Protein AF-A0A7X7K9S2-F1 (afdb_monomer)

Radius of gyration: 18.1 Å; Cα contacts (8 Å, |Δi|>4): 545; chains: 1; bounding box: 39×35×50 Å

Sequence (260 aa):
MTTPTQPGAVLASRYRLERERGDSLSQVEHWRAVDQVLDRAVEFYVLRDGNVDAALDAARRAALVSDPRLVRVLDVGQEDGISFVVTEKVGGRSLAEIVAAGPLPADQARAVVGELAVGLETARRRGVHHLALRPSVVYIEPSGAVVLTGLAVEGALLGLDRADARATTRTDAVALVQLLYAALTGHWPGAASGDALALPAAPVTDGATAPPAELVATVPNDLDTLCAVTFGPHEDGPHSPAELAADLEPWAPVHGAQLI

Secondary structure (DSSP, 8-state):
-PPP--TT-EETTTEEEEEE-TT-BTTEEEEEEEETTTTEEEEEEEE-SSSHHHHHHHHHHHTT---TTBPPEEEEEEETTEEEEEEEPP-SEEHHHHHTT-PPPHHHHHHHHHHHHHHHHHHHTTT-------GGGEEE-TTS-EEE--TTHHHHHTTGGGS-HHHHHHHHHHHHHHHHHHHHHSSBSS---SGGG-SPBPPEETTEEPPHHHH-TTS-HHHHHHHHHHTSSSS-S-SSHHHHHHHH-S-PPP-HHHH-

Structure (mmCIF, N/CA/C/O backbone):
data_AF-A0A7X7K9S2-F1
#
_entry.id   AF-A0A7X7K9S2-F1
#
loop_
_atom_site.group_PDB
_atom_site.id
_atom_site.type_symbol
_atom_site.label_atom_id
_atom_site.label_alt_id
_atom_site.label_comp_id
_atom_site.label_asym_id
_atom_site.label_entity_id
_atom_site.label_seq_id
_atom_site.pdbx_PDB_ins_code
_atom_site.Cartn_x
_atom_site.Cartn_y
_atom_site.Cartn_z
_atom_site.occupancy
_atom_site.B_iso_or_equiv
_atom_site.auth_seq_id
_atom_site.auth_comp_id
_atom_site.auth_asym_id
_atom_site.auth_atom_id
_atom_site.pdbx_PDB_model_num
ATOM 1 N N . MET A 1 1 ? -8.363 16.434 28.146 1.00 45.59 1 MET A N 1
ATOM 2 C CA . MET A 1 1 ? -6.959 15.978 28.073 1.00 45.59 1 MET A CA 1
ATOM 3 C C . MET A 1 1 ? -6.963 14.772 27.164 1.00 45.59 1 MET A C 1
ATOM 5 O O . MET A 1 1 ? -7.656 13.822 27.492 1.00 45.59 1 MET A O 1
ATOM 9 N N . THR A 1 2 ? -6.312 14.846 26.008 1.00 57.88 2 THR A N 1
ATOM 10 C CA . THR A 1 2 ? -6.178 13.710 25.088 1.00 57.88 2 THR A CA 1
ATOM 11 C C . THR A 1 2 ? -5.337 12.624 25.754 1.00 57.88 2 THR A C 1
ATOM 13 O O . THR A 1 2 ? -4.277 12.919 26.311 1.00 57.88 2 THR A O 1
ATOM 16 N N . THR A 1 3 ? -5.820 11.382 25.747 1.00 60.03 3 THR A N 1
ATOM 17 C CA . THR A 1 3 ? -5.065 10.234 26.263 1.00 60.03 3 THR A CA 1
ATOM 18 C C . THR A 1 3 ? -3.758 10.103 25.472 1.00 60.03 3 THR A C 1
ATOM 20 O O . THR A 1 3 ? -3.808 10.096 24.238 1.00 60.03 3 THR A O 1
ATOM 23 N N . PRO A 1 4 ? -2.587 10.034 26.133 1.00 74.44 4 PRO A N 1
ATOM 24 C CA . PRO A 1 4 ? -1.324 9.845 25.430 1.00 74.44 4 PRO A CA 1
ATOM 25 C C . PRO A 1 4 ? -1.328 8.496 24.701 1.00 74.44 4 PRO A C 1
ATOM 27 O O . PRO A 1 4 ? -1.730 7.478 25.270 1.00 74.44 4 PRO A O 1
ATOM 30 N N . THR A 1 5 ? -0.881 8.485 23.446 1.00 85.50 5 THR A N 1
ATOM 31 C CA . THR A 1 5 ? -0.675 7.251 22.682 1.00 85.50 5 THR A CA 1
ATOM 32 C C . THR A 1 5 ? 0.652 6.638 23.097 1.00 85.50 5 THR A C 1
ATOM 34 O O . THR A 1 5 ? 1.727 7.167 22.841 1.00 85.50 5 THR A O 1
ATOM 37 N N . GLN A 1 6 ? 0.573 5.536 23.830 1.00 91.31 6 GLN A N 1
ATOM 38 C CA . GLN A 1 6 ? 1.736 4.798 24.306 1.00 91.31 6 GLN A CA 1
ATOM 39 C C . GLN A 1 6 ? 1.376 3.315 24.438 1.00 91.31 6 GLN A C 1
ATOM 41 O O . GLN A 1 6 ? 0.192 2.995 24.602 1.00 91.31 6 GLN A O 1
ATOM 46 N N . PRO A 1 7 ? 2.362 2.401 24.417 1.00 94.31 7 PRO A N 1
ATOM 47 C CA . PRO A 1 7 ? 2.119 0.991 24.696 1.00 94.31 7 PRO A CA 1
ATOM 48 C C . PRO A 1 7 ? 1.315 0.792 25.990 1.00 94.31 7 PRO A C 1
ATOM 50 O O . PRO A 1 7 ? 1.623 1.375 27.029 1.00 94.31 7 PRO A O 1
ATOM 53 N N . GLY A 1 8 ? 0.267 -0.026 25.922 1.00 94.31 8 GLY A N 1
ATOM 54 C CA . GLY A 1 8 ? -0.653 -0.312 27.021 1.00 94.31 8 GLY A CA 1
ATOM 55 C C . GLY A 1 8 ? -1.823 0.665 27.171 1.00 94.31 8 GLY A C 1
ATOM 56 O O . GLY A 1 8 ? -2.761 0.342 27.900 1.00 94.31 8 GLY A O 1
ATOM 57 N N . ALA A 1 9 ? -1.820 1.817 26.488 1.00 94.00 9 ALA A N 1
ATOM 58 C CA . ALA A 1 9 ? -2.962 2.730 26.494 1.00 94.00 9 ALA A CA 1
ATOM 59 C C . ALA A 1 9 ? -4.197 2.064 25.868 1.00 94.00 9 ALA A C 1
ATOM 61 O O . ALA A 1 9 ? -4.085 1.378 24.853 1.00 94.00 9 ALA A O 1
ATOM 62 N N . VAL A 1 10 ? -5.370 2.283 26.464 1.00 94.88 10 VAL A N 1
ATOM 63 C CA . VAL A 1 10 ? -6.655 1.816 25.927 1.00 94.88 10 VAL A CA 1
ATOM 64 C C . VAL A 1 10 ? -7.393 3.008 25.335 1.00 94.88 10 VAL A C 1
ATOM 66 O O . VAL A 1 10 ? -7.675 3.971 26.047 1.00 94.88 10 VAL A O 1
ATOM 69 N N . LEU A 1 11 ? -7.682 2.943 24.038 1.00 93.19 11 LEU A N 1
ATOM 70 C CA . LEU A 1 11 ? -8.395 3.971 23.285 1.00 93.19 11 LEU A CA 1
ATOM 71 C C . LEU A 1 11 ? -9.790 3.485 22.883 1.00 93.19 11 LEU A C 1
ATOM 73 O O . LEU A 1 11 ? -10.007 2.279 22.721 1.00 93.19 11 LEU A O 1
ATOM 77 N N . ALA A 1 12 ? -10.724 4.431 22.732 1.00 90.44 12 ALA A N 1
ATOM 78 C CA . ALA A 1 12 ? -12.134 4.165 22.423 1.00 90.44 12 ALA A CA 1
ATOM 79 C C . ALA A 1 12 ? -12.746 3.075 23.325 1.00 90.44 12 ALA A C 1
ATOM 81 O O . ALA A 1 12 ? -13.447 2.171 22.871 1.00 90.44 12 ALA A O 1
ATOM 82 N N . SER A 1 13 ? -12.327 3.074 24.598 1.00 91.38 13 SER A N 1
ATOM 83 C CA . SER A 1 13 ? -12.716 2.098 25.623 1.00 91.38 13 SER A CA 1
ATOM 84 C C . SER A 1 13 ? -12.560 0.610 25.235 1.00 91.38 13 SER A C 1
ATOM 86 O O . SER A 1 13 ? -13.159 -0.256 25.875 1.00 91.38 13 SER A O 1
ATOM 88 N N . ARG A 1 14 ? -11.774 0.285 24.193 1.00 94.75 14 ARG A N 1
ATOM 89 C CA . ARG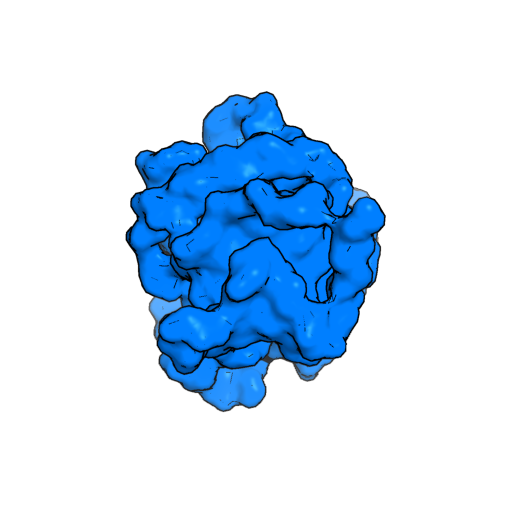 A 1 14 ? -11.781 -1.044 23.548 1.00 94.75 14 ARG A CA 1
ATOM 90 C C . ARG A 1 14 ? -10.435 -1.505 23.005 1.00 94.75 14 ARG A C 1
ATOM 92 O O . ARG A 1 14 ? -10.158 -2.705 23.024 1.00 94.75 14 ARG A O 1
ATOM 99 N N . TYR A 1 15 ? -9.627 -0.595 22.474 1.00 97.06 15 TYR A N 1
ATOM 100 C CA . TYR A 1 15 ? -8.418 -0.947 21.738 1.00 97.06 15 TYR A CA 1
ATOM 101 C C . TYR A 1 15 ? -7.189 -0.661 22.577 1.00 97.06 15 TYR A C 1
ATOM 103 O O . TYR A 1 15 ? -6.879 0.493 22.863 1.00 97.06 15 TYR A O 1
ATOM 111 N N . ARG A 1 16 ? -6.469 -1.713 22.963 1.00 97.12 16 ARG A N 1
ATOM 112 C CA . ARG A 1 16 ? -5.217 -1.573 23.705 1.00 97.12 16 ARG A CA 1
ATOM 113 C C . ARG A 1 16 ? -4.049 -1.481 22.733 1.00 97.12 16 ARG A C 1
ATOM 115 O O . ARG A 1 16 ? -3.778 -2.449 22.025 1.00 97.12 16 ARG A O 1
ATOM 122 N N . LEU A 1 17 ? -3.352 -0.350 22.724 1.00 96.69 17 LEU A N 1
ATOM 123 C CA . LEU A 1 17 ? -2.154 -0.148 21.912 1.00 96.69 17 LEU A CA 1
ATOM 124 C C . LEU A 1 17 ? -1.018 -1.048 22.410 1.00 96.69 17 LEU A C 1
ATOM 126 O O . LEU A 1 17 ? -0.787 -1.157 23.613 1.00 96.69 17 LEU A O 1
ATOM 130 N N . GLU A 1 18 ? -0.288 -1.676 21.495 1.00 95.75 18 GLU A N 1
ATOM 131 C CA . GLU A 1 18 ? 0.850 -2.541 21.824 1.00 95.75 18 GLU A CA 1
ATOM 132 C C . GLU A 1 18 ? 2.172 -1.929 21.378 1.00 95.75 18 GLU A C 1
ATOM 134 O O . GLU A 1 18 ? 3.092 -1.782 22.180 1.00 95.75 18 GLU A O 1
ATOM 139 N N . ARG A 1 19 ? 2.280 -1.576 20.095 1.00 93.38 19 ARG A N 1
ATOM 140 C CA . ARG A 1 19 ? 3.529 -1.096 19.501 1.00 93.38 19 ARG A CA 1
ATOM 141 C C . ARG A 1 19 ? 3.244 -0.130 18.364 1.00 93.38 19 ARG A C 1
ATOM 143 O O . ARG A 1 19 ? 2.486 -0.467 17.458 1.00 93.38 19 ARG A O 1
ATOM 150 N N . 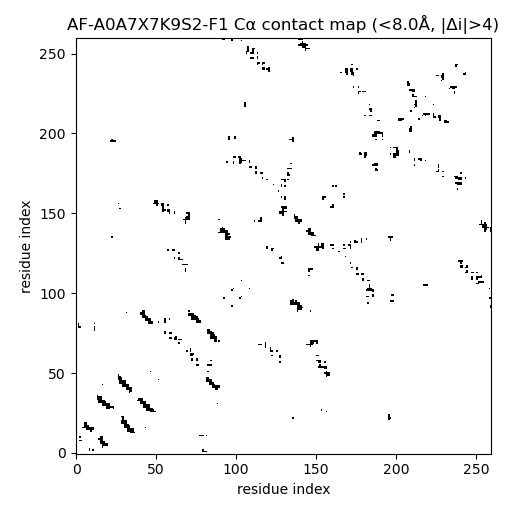GLU A 1 20 ? 3.910 1.016 18.388 1.00 89.88 20 GLU A N 1
ATOM 151 C CA . GLU A 1 20 ? 3.909 1.952 17.269 1.00 89.88 20 GLU A CA 1
ATOM 152 C C . GLU A 1 20 ? 4.652 1.349 16.070 1.00 89.88 20 GLU A C 1
ATOM 154 O O . GLU A 1 20 ? 5.668 0.651 16.212 1.00 89.88 20 GLU A O 1
ATOM 159 N N . ARG A 1 21 ? 4.123 1.589 14.877 1.00 85.19 21 ARG A N 1
ATOM 160 C CA . ARG A 1 21 ? 4.745 1.215 13.616 1.00 85.19 21 ARG A CA 1
ATOM 161 C C . ARG A 1 21 ? 5.729 2.306 13.191 1.00 85.19 21 ARG A C 1
ATOM 163 O O . ARG A 1 21 ? 5.539 3.481 13.471 1.00 85.19 21 ARG A O 1
ATOM 170 N N . GLY A 1 22 ? 6.791 1.902 12.500 1.00 70.56 22 GLY A N 1
ATOM 171 C CA . GLY A 1 22 ? 7.815 2.830 12.008 1.00 70.56 22 GLY A CA 1
ATOM 172 C C . GLY A 1 22 ? 7.441 3.569 10.719 1.00 70.56 22 GLY A C 1
ATOM 173 O O . GLY A 1 22 ? 8.279 4.288 10.193 1.00 70.56 22 GLY A O 1
ATOM 174 N N . ASP A 1 23 ? 6.233 3.364 10.191 1.00 73.75 23 ASP A N 1
ATOM 175 C CA . ASP A 1 23 ? 5.720 3.947 8.944 1.00 73.75 23 ASP A CA 1
ATOM 176 C C . ASP A 1 23 ? 4.724 5.102 9.171 1.00 73.75 23 ASP A C 1
ATOM 178 O O . ASP A 1 23 ? 4.076 5.548 8.220 1.00 73.75 23 ASP A O 1
ATOM 182 N N . SER A 1 24 ? 4.628 5.600 10.412 1.00 75.94 24 SER A N 1
ATOM 183 C CA . SER A 1 24 ? 3.815 6.764 10.773 1.00 75.94 24 SER A CA 1
ATOM 184 C C . SER A 1 24 ? 4.208 8.017 9.983 1.00 75.94 24 SER A C 1
ATOM 186 O O . SER A 1 24 ? 5.387 8.299 9.759 1.00 75.94 24 SER A O 1
ATOM 188 N N . LEU A 1 25 ? 3.203 8.809 9.607 1.00 74.75 25 LEU A N 1
ATOM 189 C CA . LEU A 1 25 ? 3.384 10.159 9.070 1.00 74.75 25 LEU A CA 1
ATOM 190 C C . LEU A 1 25 ? 3.175 11.192 10.182 1.00 74.75 25 LEU A C 1
ATOM 192 O O . LEU A 1 25 ? 2.627 10.892 11.238 1.00 74.75 25 LEU A O 1
ATOM 196 N N . SER A 1 26 ? 3.543 12.451 9.938 1.00 79.31 26 SER A N 1
ATOM 197 C CA . SER A 1 26 ? 3.351 13.516 10.934 1.00 79.31 26 SER A CA 1
ATOM 198 C C . SER A 1 26 ? 1.881 13.730 11.326 1.00 79.31 26 SER A C 1
ATOM 200 O O . SER A 1 26 ? 1.609 14.128 12.457 1.00 79.31 26 SER A O 1
ATOM 202 N N . GLN A 1 27 ? 0.932 13.458 10.420 1.00 87.31 27 GLN A N 1
ATOM 203 C CA . GLN A 1 27 ? -0.507 13.607 10.674 1.00 87.31 27 GLN A CA 1
ATOM 204 C C . GLN A 1 27 ? -1.208 12.335 11.181 1.00 87.31 27 GLN A C 1
ATOM 206 O O . GLN A 1 27 ? -2.359 12.423 11.621 1.00 87.31 27 GLN A O 1
ATOM 211 N N . VAL A 1 28 ? -0.566 11.165 11.113 1.00 89.81 28 VAL A N 1
ATOM 212 C CA . VAL A 1 28 ? -1.182 9.883 11.484 1.00 89.81 28 VAL A CA 1
ATOM 213 C C . VAL A 1 28 ? -0.175 8.940 12.133 1.00 89.81 28 VAL A C 1
ATOM 215 O O . VAL A 1 28 ? 0.861 8.614 11.559 1.00 89.81 28 VAL A O 1
ATOM 218 N N . GLU A 1 29 ? -0.519 8.464 13.327 1.00 91.94 29 GLU A N 1
ATOM 219 C CA . GLU A 1 29 ? 0.260 7.444 14.028 1.00 91.94 29 GLU A CA 1
ATOM 220 C C . GLU A 1 29 ? -0.333 6.065 13.757 1.00 91.94 29 GLU A C 1
ATOM 222 O O . GLU A 1 29 ? -1.533 5.847 13.949 1.00 91.94 29 GLU A O 1
ATOM 227 N N . HIS A 1 30 ? 0.511 5.115 13.370 1.00 92.50 30 HIS A N 1
ATOM 228 C CA . HIS A 1 30 ? 0.104 3.743 13.105 1.00 92.50 30 HIS A CA 1
ATOM 229 C C . HIS A 1 30 ? 0.526 2.855 14.271 1.00 92.50 30 HIS A C 1
ATOM 231 O O . HIS A 1 30 ? 1.678 2.859 14.697 1.00 92.50 30 HIS A O 1
ATOM 237 N N . TRP A 1 31 ? -0.401 2.058 14.787 1.00 95.06 31 TRP A N 1
ATOM 238 C CA . TRP A 1 31 ? -0.172 1.195 15.939 1.00 95.06 31 TRP A CA 1
ATOM 239 C C . TRP A 1 31 ? -0.645 -0.225 15.661 1.00 95.06 31 TRP A C 1
ATOM 241 O O . TRP A 1 31 ? -1.727 -0.437 15.124 1.00 95.06 31 TRP A O 1
ATOM 251 N N . ARG A 1 32 ? 0.111 -1.216 16.136 1.00 95.62 32 ARG A N 1
ATOM 252 C CA . ARG A 1 32 ? -0.470 -2.527 16.444 1.00 95.62 32 ARG A CA 1
ATOM 253 C C . ARG A 1 32 ? -1.247 -2.413 17.741 1.00 95.62 32 ARG A C 1
ATOM 255 O O . ARG A 1 32 ? -0.735 -1.861 18.720 1.00 95.62 32 ARG A O 1
ATOM 262 N N . ALA A 1 33 ? -2.454 -2.957 17.753 1.00 97.19 33 ALA A N 1
ATOM 263 C CA . ALA A 1 33 ? -3.322 -2.956 18.917 1.00 97.19 33 ALA A CA 1
ATOM 264 C C . ALA A 1 33 ? -4.089 -4.277 19.042 1.00 97.19 33 ALA A C 1
ATOM 266 O O . ALA A 1 33 ? -4.125 -5.098 18.122 1.00 97.19 33 ALA A O 1
ATOM 267 N N . VAL A 1 34 ? -4.733 -4.463 20.190 1.00 98.06 34 VAL A N 1
ATOM 268 C CA . VAL A 1 34 ? -5.657 -5.570 20.445 1.00 98.06 34 VAL A CA 1
ATOM 269 C C . VAL A 1 34 ? -7.052 -5.013 20.666 1.00 98.06 34 VAL A C 1
ATOM 271 O O . VAL A 1 34 ? -7.264 -4.171 21.540 1.00 98.06 34 VAL A O 1
ATOM 274 N N . ASP A 1 35 ? -8.005 -5.515 19.889 1.00 98.06 35 ASP A N 1
ATOM 275 C CA . ASP A 1 35 ? -9.431 -5.365 20.148 1.00 98.06 35 ASP A CA 1
ATOM 276 C C . ASP A 1 35 ? -9.799 -6.251 21.343 1.00 98.06 35 ASP A C 1
ATOM 278 O O . ASP A 1 35 ? -9.869 -7.473 21.218 1.00 98.06 35 ASP A O 1
ATOM 282 N N . GLN A 1 36 ? -10.000 -5.645 22.514 1.00 97.38 36 GLN A N 1
ATOM 283 C CA . GLN A 1 36 ? -10.209 -6.381 23.765 1.00 97.38 36 GLN A CA 1
ATOM 284 C C . GLN A 1 36 ? -11.594 -7.031 23.865 1.00 97.38 36 GLN A C 1
ATOM 286 O O . GLN A 1 36 ? -11.804 -7.881 24.726 1.00 97.38 36 GLN A O 1
ATOM 291 N N . VAL A 1 37 ? -12.538 -6.634 23.007 1.00 97.00 37 VAL A N 1
ATOM 292 C CA . VAL A 1 37 ? -13.889 -7.209 22.977 1.00 97.00 37 VAL A CA 1
ATOM 293 C C . VAL A 1 37 ? -13.910 -8.472 22.122 1.00 97.00 37 VAL A C 1
ATOM 295 O O . VAL A 1 37 ? -14.513 -9.467 22.514 1.00 97.00 37 VAL A O 1
ATOM 298 N N . LEU A 1 38 ? -13.255 -8.433 20.958 1.00 96.88 38 LEU A N 1
ATOM 299 C CA . LEU A 1 38 ? -13.205 -9.563 20.023 1.00 96.88 38 LEU A CA 1
ATOM 300 C C . LEU A 1 38 ? -11.964 -10.453 20.192 1.00 96.88 38 LEU A C 1
ATOM 302 O O . LEU A 1 38 ? -11.838 -11.436 19.470 1.00 96.88 38 LEU A O 1
ATOM 306 N N . ASP A 1 39 ? -11.063 -10.094 21.109 1.00 96.50 39 ASP A N 1
ATOM 307 C CA . ASP A 1 39 ? -9.794 -10.774 21.398 1.00 96.50 39 ASP A CA 1
ATOM 308 C C . ASP A 1 39 ? -8.960 -11.060 20.139 1.00 96.50 39 ASP A C 1
ATOM 310 O O . ASP A 1 39 ? -8.548 -12.184 19.849 1.00 96.50 39 ASP A O 1
ATOM 314 N N . ARG A 1 40 ? -8.739 -10.013 19.335 1.00 97.00 40 ARG A N 1
ATOM 315 C CA . ARG A 1 40 ? -7.962 -10.104 18.092 1.00 97.00 40 ARG A CA 1
ATOM 316 C C . ARG A 1 40 ? -7.004 -8.939 17.925 1.00 97.00 40 ARG A C 1
ATOM 318 O O . ARG A 1 40 ? -7.287 -7.814 18.333 1.00 97.00 40 ARG A O 1
ATOM 325 N N . ALA A 1 41 ? -5.892 -9.209 17.256 1.00 97.31 41 ALA A N 1
ATOM 326 C CA . ALA A 1 41 ? -4.960 -8.170 16.855 1.00 97.31 41 ALA A CA 1
ATOM 327 C C . ALA A 1 41 ? -5.503 -7.370 15.658 1.00 97.31 41 ALA A C 1
ATOM 329 O O . ALA A 1 41 ? -6.126 -7.935 14.755 1.00 97.31 41 ALA A O 1
ATOM 330 N N . VAL A 1 42 ? -5.237 -6.068 15.656 1.00 97.81 42 VAL A N 1
ATOM 331 C CA . VAL A 1 42 ? -5.661 -5.096 14.639 1.00 97.81 42 VAL A CA 1
ATOM 332 C C . VAL A 1 42 ? -4.536 -4.092 14.378 1.00 97.81 42 VAL A C 1
ATOM 334 O O . VAL A 1 42 ? -3.640 -3.933 15.213 1.00 97.81 42 VAL A O 1
ATOM 337 N N . GLU A 1 43 ? -4.593 -3.389 13.248 1.00 96.69 43 GLU A N 1
ATOM 338 C CA . GLU A 1 43 ? -3.867 -2.123 13.114 1.00 96.69 43 GLU A CA 1
ATOM 339 C C . GLU A 1 43 ? -4.809 -0.965 13.485 1.00 96.69 43 GLU A C 1
ATOM 341 O O . GLU A 1 43 ? -6.007 -0.991 13.191 1.00 96.69 43 GLU A O 1
ATOM 346 N N . PHE A 1 44 ? -4.272 0.040 14.168 1.00 96.69 44 PHE A N 1
ATOM 347 C CA . PHE A 1 44 ? -5.006 1.165 14.731 1.00 96.69 44 PHE A CA 1
ATOM 348 C C . PHE A 1 44 ? -4.326 2.466 14.321 1.00 96.69 44 PHE A C 1
ATOM 350 O O . PHE A 1 44 ? -3.160 2.689 14.646 1.00 96.69 44 PHE A O 1
ATOM 357 N N . TYR A 1 45 ? -5.038 3.316 13.587 1.00 95.88 45 TYR A N 1
ATOM 358 C CA . TYR A 1 45 ? -4.517 4.581 13.078 1.00 95.88 45 TYR A CA 1
ATOM 359 C C . TYR A 1 45 ? -5.102 5.713 13.907 1.00 95.88 45 TYR A C 1
ATOM 361 O O . TYR A 1 45 ? -6.322 5.833 14.020 1.00 95.88 45 TYR A O 1
ATOM 369 N N . VAL A 1 46 ? -4.239 6.548 14.477 1.00 95.38 46 VAL A N 1
ATOM 370 C CA . VAL A 1 46 ? -4.630 7.741 15.229 1.00 95.38 46 VAL A CA 1
ATOM 371 C C . VAL A 1 46 ? -4.447 8.949 14.323 1.00 95.38 46 VAL A C 1
ATOM 373 O O . VAL A 1 46 ? -3.319 9.313 13.999 1.00 95.38 46 VAL A O 1
ATOM 376 N N . LEU A 1 47 ? -5.549 9.581 13.927 1.00 95.19 47 LEU A N 1
ATOM 377 C CA . LEU A 1 47 ? -5.529 10.757 13.059 1.00 95.19 47 LEU A CA 1
ATOM 378 C C . LEU A 1 47 ? -5.362 12.011 13.924 1.00 95.19 47 LEU A C 1
ATOM 380 O O . LEU A 1 47 ? -6.211 12.302 14.771 1.00 95.19 47 LEU A O 1
ATOM 384 N N . ARG A 1 48 ? -4.250 12.729 13.746 1.00 90.62 48 ARG A N 1
ATOM 385 C CA . ARG A 1 48 ? -3.855 13.867 14.592 1.00 90.62 48 ARG A CA 1
ATOM 386 C C . ARG A 1 48 ? -4.175 15.220 13.986 1.00 90.62 48 ARG A C 1
ATOM 388 O O . ARG A 1 48 ? -4.589 16.115 14.716 1.00 90.62 48 ARG A O 1
ATOM 395 N N . ASP A 1 49 ? -3.947 15.365 12.688 1.00 89.62 49 ASP A N 1
ATOM 396 C CA . ASP A 1 49 ? -4.031 16.644 11.985 1.00 89.62 49 ASP A CA 1
ATOM 397 C C . ASP A 1 49 ? -4.399 16.432 10.506 1.00 89.62 49 ASP A C 1
ATOM 399 O O . ASP A 1 49 ? -4.516 15.299 10.043 1.00 89.62 49 ASP A O 1
ATOM 403 N N . GLY A 1 50 ? -4.583 17.513 9.751 1.00 91.25 50 GLY A N 1
ATOM 404 C CA . GLY A 1 50 ? -5.024 17.487 8.358 1.00 91.25 50 GLY A CA 1
ATOM 405 C C . GLY A 1 50 ? -6.547 17.436 8.229 1.00 91.25 50 GLY A C 1
ATOM 406 O O . GLY A 1 50 ? -7.287 17.892 9.102 1.00 91.25 50 GLY A O 1
ATOM 407 N N . ASN A 1 51 ? -7.046 16.890 7.119 1.00 95.12 51 ASN A N 1
ATOM 408 C CA . ASN A 1 51 ? -8.487 16.804 6.860 1.00 95.12 51 ASN A CA 1
ATOM 409 C C . ASN A 1 51 ? -9.090 15.553 7.528 1.00 95.12 51 ASN A C 1
ATOM 411 O O . ASN A 1 51 ? -9.510 14.617 6.849 1.00 95.12 51 ASN A O 1
ATOM 415 N N . VAL A 1 52 ? -9.112 15.523 8.862 1.00 96.44 52 VAL A N 1
ATOM 416 C CA . VAL A 1 52 ? -9.525 14.344 9.647 1.00 96.44 52 VAL A CA 1
ATOM 417 C C . VAL A 1 52 ? -10.926 13.850 9.276 1.00 96.44 52 VAL A C 1
ATOM 419 O O . VAL A 1 52 ? -11.092 12.660 9.025 1.00 96.44 52 VAL A O 1
ATOM 422 N N . ASP A 1 53 ? -11.918 14.737 9.164 1.00 96.44 53 ASP A N 1
ATOM 423 C CA . ASP A 1 53 ? -13.287 14.332 8.808 1.00 96.44 53 ASP A CA 1
ATOM 424 C C . ASP A 1 53 ? -13.349 13.690 7.412 1.00 96.44 53 ASP A C 1
ATOM 426 O O . ASP A 1 53 ? -13.974 12.644 7.230 1.00 96.44 53 ASP A O 1
ATOM 430 N N . ALA A 1 54 ? -12.612 14.245 6.442 1.00 96.25 54 ALA A N 1
ATOM 431 C CA . ALA A 1 54 ? -12.516 13.675 5.098 1.00 96.25 54 ALA A CA 1
ATOM 432 C C . ALA A 1 54 ? -11.848 12.290 5.111 1.00 96.25 54 ALA A C 1
ATOM 434 O O . ALA A 1 54 ? -12.279 11.390 4.388 1.00 96.25 54 ALA A O 1
ATOM 435 N N . ALA A 1 55 ? -10.830 12.093 5.953 1.00 97.19 55 ALA A N 1
ATOM 436 C CA . ALA A 1 55 ? -10.168 10.804 6.132 1.00 97.19 55 ALA A CA 1
ATOM 437 C C . ALA A 1 55 ? -11.088 9.752 6.773 1.00 97.19 55 ALA A C 1
ATOM 439 O O . ALA A 1 55 ? -11.093 8.599 6.339 1.00 97.19 55 ALA A O 1
ATOM 440 N N . LEU A 1 56 ? -11.912 10.135 7.755 1.00 97.88 56 LEU A N 1
ATOM 441 C CA . LEU A 1 56 ? -12.912 9.240 8.349 1.00 97.88 56 LEU A CA 1
ATOM 442 C C . LEU A 1 56 ? -13.991 8.857 7.325 1.00 97.88 56 LEU A C 1
ATOM 444 O O . LEU A 1 56 ? -14.341 7.680 7.210 1.00 97.88 56 LEU A O 1
ATOM 448 N N . ASP A 1 57 ? -14.477 9.810 6.529 1.00 97.50 57 ASP A N 1
ATOM 449 C CA . ASP A 1 57 ? -15.422 9.534 5.441 1.00 97.50 57 ASP A CA 1
ATOM 450 C C . ASP A 1 57 ? -14.804 8.647 4.350 1.00 97.50 57 ASP A C 1
ATOM 452 O O . ASP A 1 57 ? -15.458 7.742 3.821 1.00 97.50 57 ASP A O 1
ATOM 456 N N . ALA A 1 58 ? -13.526 8.856 4.024 1.00 97.19 58 ALA A N 1
ATOM 457 C CA . ALA A 1 58 ? -12.775 7.994 3.119 1.00 97.19 58 ALA A CA 1
ATOM 458 C C . ALA A 1 58 ? -12.639 6.569 3.670 1.00 97.19 58 ALA A C 1
ATOM 460 O O . ALA A 1 58 ? -12.917 5.619 2.940 1.00 97.19 58 ALA A O 1
ATOM 461 N N . ALA A 1 59 ? -12.323 6.406 4.958 1.00 97.94 59 ALA A N 1
ATOM 462 C CA . ALA A 1 59 ? -12.256 5.100 5.611 1.00 97.94 59 ALA A CA 1
ATOM 463 C C . ALA A 1 59 ? -13.609 4.366 5.576 1.00 97.94 59 ALA A C 1
ATOM 465 O O . ALA A 1 59 ? -13.663 3.169 5.283 1.00 97.94 59 ALA A O 1
ATOM 466 N N . ARG A 1 60 ? -14.726 5.080 5.792 1.00 98.00 60 ARG A N 1
ATOM 467 C CA . ARG A 1 60 ? -16.084 4.515 5.665 1.00 98.00 60 ARG A CA 1
ATOM 468 C C . ARG A 1 60 ? -16.381 4.043 4.241 1.00 98.00 60 ARG A C 1
ATOM 470 O O . ARG A 1 60 ? -16.966 2.976 4.073 1.00 98.00 60 ARG A O 1
ATOM 477 N N . ARG A 1 61 ? -15.965 4.797 3.216 1.00 97.31 61 ARG A N 1
ATOM 478 C CA . ARG A 1 61 ? -16.084 4.374 1.806 1.00 97.31 61 ARG A CA 1
ATOM 479 C C . ARG A 1 61 ? -15.191 3.173 1.497 1.00 97.31 61 ARG A C 1
ATOM 481 O O . ARG A 1 61 ? -15.651 2.228 0.861 1.00 97.31 61 ARG A O 1
ATOM 488 N N . ALA A 1 62 ? -13.949 3.181 1.978 1.00 97.19 62 ALA A N 1
ATOM 489 C CA . ALA A 1 62 ? -12.996 2.087 1.808 1.00 97.19 62 ALA A CA 1
ATOM 490 C C . ALA A 1 62 ? -13.504 0.775 2.432 1.00 97.19 62 ALA A C 1
ATOM 492 O O . ALA A 1 62 ? -13.327 -0.284 1.839 1.00 97.19 62 ALA A O 1
ATOM 493 N N . ALA A 1 63 ? -14.233 0.836 3.554 1.00 97.25 63 ALA A N 1
ATOM 494 C CA . ALA A 1 63 ? -14.862 -0.330 4.186 1.00 97.25 63 ALA A CA 1
ATOM 495 C C . ALA A 1 63 ? -15.879 -1.068 3.287 1.00 97.25 63 ALA A C 1
ATOM 497 O O . ALA A 1 63 ? -16.194 -2.233 3.539 1.00 97.25 63 ALA A O 1
ATOM 498 N N . LEU A 1 64 ? -16.405 -0.404 2.248 1.00 96.38 64 LEU A N 1
ATOM 499 C CA . LEU A 1 64 ? -17.338 -0.981 1.269 1.00 96.38 64 LEU A CA 1
ATOM 500 C C . LEU A 1 64 ? -16.621 -1.676 0.099 1.00 96.38 64 LEU A C 1
ATOM 502 O O . LEU A 1 64 ? -17.269 -2.300 -0.748 1.00 96.38 64 LEU A O 1
ATOM 506 N N . VAL A 1 65 ? -15.294 -1.560 0.021 1.00 97.19 65 VAL A N 1
ATOM 507 C CA . VAL A 1 65 ? -14.471 -2.223 -0.988 1.00 97.19 65 VAL A CA 1
ATOM 508 C C . VAL A 1 65 ? -14.041 -3.585 -0.447 1.00 97.19 65 VAL A C 1
ATOM 510 O O . VAL A 1 65 ? -13.440 -3.686 0.615 1.00 97.19 65 VAL A O 1
ATOM 513 N N . SER A 1 66 ? -14.353 -4.645 -1.190 1.00 95.75 66 SER A N 1
ATOM 514 C CA . SER A 1 66 ? -13.909 -6.006 -0.883 1.00 95.75 66 SER A CA 1
ATOM 515 C C . SER A 1 66 ? -13.033 -6.520 -2.018 1.00 95.75 66 SER A C 1
ATOM 517 O O . SER A 1 66 ? -13.504 -6.605 -3.155 1.00 95.75 66 SER A O 1
ATOM 519 N N . ASP A 1 67 ? -11.774 -6.802 -1.687 1.00 98.19 67 ASP A N 1
ATOM 520 C CA . ASP A 1 67 ? -10.755 -7.455 -2.511 1.00 98.19 67 ASP A CA 1
ATOM 521 C C . ASP A 1 67 ? -9.708 -8.058 -1.553 1.00 98.19 67 ASP A C 1
ATOM 523 O O . ASP A 1 67 ? -9.352 -7.386 -0.585 1.00 98.19 67 ASP A O 1
ATOM 527 N N . PRO A 1 68 ? -9.210 -9.289 -1.766 1.00 97.00 68 PRO A N 1
ATOM 528 C CA . PRO A 1 68 ? -8.208 -9.900 -0.885 1.00 97.00 68 PRO A CA 1
ATOM 529 C C . PRO A 1 68 ? -6.881 -9.130 -0.811 1.00 97.00 68 PRO A C 1
ATOM 531 O O . PRO A 1 68 ? -6.107 -9.349 0.116 1.00 97.00 68 PRO A O 1
ATOM 534 N N . ARG A 1 69 ? -6.609 -8.232 -1.764 1.00 98.19 69 ARG A N 1
ATOM 535 C CA . ARG A 1 69 ? -5.380 -7.429 -1.807 1.00 98.19 69 ARG A CA 1
ATOM 536 C C . ARG A 1 69 ? -5.481 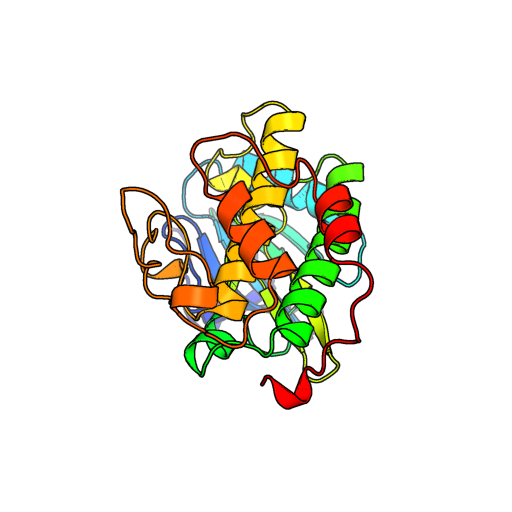-6.124 -1.038 1.00 98.19 69 ARG A C 1
ATOM 538 O O . ARG A 1 69 ? -4.501 -5.394 -0.965 1.00 98.19 69 ARG A O 1
ATOM 545 N N . LEU A 1 70 ? -6.653 -5.791 -0.507 1.00 98.31 70 LEU A N 1
ATOM 546 C CA . LEU A 1 70 ? -6.908 -4.536 0.188 1.00 98.31 70 LEU A CA 1
ATOM 547 C C . LEU A 1 70 ? -7.271 -4.845 1.636 1.00 98.31 70 LEU A C 1
ATOM 549 O O . LEU A 1 70 ? -8.233 -5.568 1.898 1.00 98.31 70 LEU A O 1
ATOM 553 N N . VAL A 1 71 ? -6.526 -4.279 2.584 1.00 97.44 71 VAL A N 1
ATOM 554 C CA . VAL A 1 71 ? -6.817 -4.476 4.007 1.00 97.44 71 VAL A CA 1
ATOM 555 C C . VAL A 1 71 ? -8.170 -3.875 4.342 1.00 97.44 71 VAL A C 1
ATOM 557 O O . VAL A 1 71 ? -8.446 -2.704 4.062 1.00 97.44 71 VAL A O 1
ATOM 560 N N . ARG A 1 72 ? -9.014 -4.672 4.994 1.00 96.62 72 ARG A N 1
ATOM 561 C CA . ARG A 1 72 ? -10.355 -4.243 5.356 1.00 96.62 72 ARG A CA 1
ATOM 562 C C . ARG A 1 72 ? -10.331 -3.262 6.524 1.00 96.62 72 ARG A C 1
ATOM 564 O O . ARG A 1 72 ? -9.725 -3.516 7.566 1.00 96.62 72 ARG A O 1
ATOM 571 N N . VAL A 1 73 ? -11.093 -2.181 6.383 1.00 98.06 73 VAL A N 1
ATOM 572 C CA . VAL A 1 73 ? -11.453 -1.297 7.496 1.00 98.06 73 VAL A CA 1
ATOM 573 C C . VAL A 1 73 ? -12.500 -1.991 8.372 1.00 98.06 73 VAL A C 1
ATOM 575 O O . VAL A 1 73 ? -13.550 -2.425 7.892 1.00 98.06 73 VAL A O 1
ATOM 578 N N . LEU A 1 74 ? -12.193 -2.115 9.659 1.00 97.44 74 LEU A N 1
ATOM 579 C CA . LEU A 1 74 ? -13.004 -2.793 10.669 1.00 97.44 74 LEU A CA 1
ATOM 580 C C . LEU A 1 74 ? -13.848 -1.822 11.493 1.00 97.44 74 LEU A C 1
ATOM 582 O O . LEU A 1 74 ? -14.958 -2.179 11.880 1.00 97.44 74 LEU A O 1
ATOM 586 N N . ASP A 1 75 ? -13.313 -0.638 11.788 1.00 97.19 75 ASP A N 1
ATOM 587 C CA . ASP A 1 75 ? -13.984 0.374 12.603 1.00 97.19 75 ASP A CA 1
ATOM 588 C C . ASP A 1 75 ? -13.474 1.784 12.265 1.00 97.19 75 ASP A C 1
ATOM 590 O O . ASP A 1 75 ? -12.341 1.949 11.809 1.00 97.19 75 ASP A O 1
ATOM 594 N N . VAL A 1 76 ? -14.316 2.796 12.476 1.00 97.31 76 VAL A N 1
ATOM 595 C CA . VAL A 1 76 ? -14.014 4.216 12.240 1.00 97.31 76 VAL A CA 1
ATOM 596 C C . VAL A 1 76 ? -14.795 5.064 13.239 1.00 97.31 76 VAL A C 1
ATOM 598 O O . VAL A 1 76 ? -16.034 5.039 13.244 1.00 97.31 76 VAL A O 1
ATOM 601 N N . GLY A 1 77 ? -14.099 5.885 14.024 1.00 95.50 77 GLY A N 1
ATOM 602 C CA . GLY A 1 77 ? -14.742 6.628 15.101 1.00 95.50 77 GLY A CA 1
ATOM 603 C C . GLY A 1 77 ? -14.018 7.887 15.553 1.00 95.50 77 GLY A C 1
ATOM 604 O O . GLY A 1 77 ? -12.883 8.173 15.170 1.00 95.50 77 GLY A O 1
ATOM 605 N N . GLN A 1 78 ? -14.734 8.638 16.386 1.00 94.88 78 GLN A N 1
ATOM 606 C CA . GLN A 1 78 ? -14.229 9.765 17.157 1.00 94.88 78 GLN A CA 1
ATOM 607 C C . GLN A 1 78 ? -14.696 9.579 18.603 1.00 94.88 78 GLN A C 1
ATOM 609 O O . GLN A 1 78 ? -15.896 9.618 18.869 1.00 94.88 78 GLN A O 1
ATOM 614 N N . GLU A 1 79 ? -13.768 9.350 19.529 1.00 90.81 79 GLU A N 1
ATOM 615 C CA . GLU A 1 79 ? -14.069 9.128 20.950 1.00 90.81 79 GLU A CA 1
ATOM 616 C C . GLU A 1 79 ? -12.966 9.746 21.814 1.00 90.81 79 GLU A C 1
ATOM 618 O O . GLU A 1 79 ? -11.795 9.714 21.443 1.00 90.81 79 GLU A O 1
ATOM 623 N N . ASP A 1 80 ? -13.335 10.365 22.938 1.00 85.38 80 ASP A N 1
ATOM 624 C CA . ASP A 1 80 ? -12.403 11.004 23.882 1.00 85.38 80 ASP A CA 1
ATOM 625 C C . ASP A 1 80 ? -11.409 11.998 23.244 1.00 85.38 80 ASP A C 1
ATOM 627 O O . ASP A 1 80 ? -10.272 12.172 23.690 1.00 85.38 80 ASP A O 1
ATOM 631 N N . GLY A 1 81 ? -11.851 12.683 22.183 1.00 85.50 81 GLY A N 1
ATOM 632 C CA . GLY A 1 81 ? -11.026 13.633 21.431 1.00 85.50 81 GLY A CA 1
ATOM 633 C C . GLY A 1 81 ? -9.986 12.976 20.519 1.00 85.50 81 GLY A C 1
ATOM 634 O O . GLY A 1 81 ? -9.049 13.648 20.092 1.00 85.50 81 GLY A O 1
ATOM 635 N N . ILE A 1 82 ? -10.132 11.683 20.224 1.00 90.38 82 ILE A N 1
ATOM 636 C CA . ILE A 1 82 ? -9.273 10.918 19.320 1.00 90.38 82 ILE A CA 1
ATOM 637 C C . ILE A 1 82 ? -10.096 10.489 18.110 1.00 90.38 82 ILE A C 1
ATOM 639 O O . ILE A 1 82 ? -11.126 9.837 18.256 1.00 90.38 82 ILE A O 1
ATOM 643 N N . SER A 1 83 ? -9.617 10.830 16.916 1.00 96.19 83 SER A N 1
ATOM 644 C CA . SER A 1 83 ? -10.153 10.312 15.656 1.00 96.19 83 SER A CA 1
ATOM 645 C C . SER A 1 83 ? -9.334 9.105 15.223 1.00 96.19 83 SER A C 1
ATOM 647 O O . SER A 1 83 ? -8.102 9.167 15.238 1.00 96.19 83 SER A O 1
ATOM 649 N N . PHE A 1 84 ? -9.996 8.009 14.858 1.00 97.06 84 PHE A N 1
ATOM 650 C CA . PHE A 1 84 ? -9.305 6.758 14.579 1.00 97.06 84 PHE A CA 1
ATOM 651 C C . PHE A 1 84 ? -9.920 5.938 13.447 1.00 97.06 84 PHE A C 1
ATOM 653 O O . PHE A 1 84 ? -11.121 5.998 13.169 1.00 97.06 84 PHE A O 1
ATOM 660 N N . VAL A 1 85 ? -9.066 5.116 12.839 1.00 98.06 85 VAL A N 1
ATOM 661 C CA . VAL A 1 85 ? -9.431 4.066 11.883 1.00 98.06 85 VAL A CA 1
ATOM 662 C C . VAL A 1 85 ? -8.807 2.760 12.361 1.00 98.06 85 VAL A C 1
ATOM 664 O O . VAL A 1 85 ? -7.626 2.721 12.692 1.00 98.06 85 VAL A O 1
ATOM 667 N N . VAL A 1 86 ? -9.590 1.686 12.401 1.00 98.00 86 VAL A N 1
ATOM 668 C CA . VAL A 1 86 ? -9.118 0.342 12.757 1.00 98.00 86 VAL A CA 1
ATOM 669 C C . VAL A 1 86 ? -9.208 -0.545 11.533 1.00 98.00 86 VAL A C 1
ATOM 671 O O . VAL A 1 86 ? -10.248 -0.586 10.874 1.00 98.00 86 VAL A O 1
ATOM 674 N N . THR A 1 87 ? -8.148 -1.287 11.240 1.00 97.94 87 THR A N 1
ATOM 675 C CA . THR A 1 87 ? -8.089 -2.202 10.099 1.00 97.94 87 THR A CA 1
ATOM 676 C C . THR A 1 87 ? -7.662 -3.600 10.534 1.00 97.94 87 THR A C 1
ATOM 678 O O . THR A 1 87 ? -7.220 -3.823 11.667 1.00 97.94 87 THR A O 1
ATOM 681 N N . GLU A 1 88 ? -7.864 -4.582 9.656 1.00 97.12 88 GLU A N 1
ATOM 682 C CA . GLU A 1 88 ? -7.346 -5.930 9.883 1.00 97.12 88 GLU A CA 1
ATOM 683 C C . GLU A 1 88 ? -5.833 -5.897 10.107 1.00 97.12 88 GLU A C 1
ATOM 685 O O . GLU A 1 88 ? -5.105 -5.117 9.491 1.00 97.12 88 GLU A O 1
ATOM 690 N N . LYS A 1 89 ? -5.352 -6.762 11.005 1.00 94.94 89 LYS A N 1
ATOM 691 C CA . LYS A 1 89 ? -3.915 -6.948 11.177 1.00 94.94 89 LYS A CA 1
ATOM 692 C C . LYS A 1 89 ? -3.307 -7.428 9.865 1.00 94.94 89 LYS A C 1
ATOM 694 O O . LYS A 1 89 ? -3.818 -8.356 9.244 1.00 94.94 89 LYS A O 1
ATOM 699 N N . VAL A 1 90 ? -2.148 -6.873 9.541 1.00 90.62 90 VAL A N 1
ATOM 700 C CA . VAL A 1 90 ? -1.388 -7.255 8.354 1.00 90.62 90 VAL A CA 1
ATOM 701 C C . VAL A 1 90 ? -0.261 -8.206 8.734 1.00 90.62 90 VAL A C 1
ATOM 703 O O . VAL A 1 90 ? 0.455 -7.987 9.720 1.00 90.62 90 VAL A O 1
ATOM 706 N N . GLY A 1 91 ? -0.138 -9.294 7.977 1.00 90.12 91 GLY A N 1
ATOM 707 C CA . GLY A 1 91 ? 0.962 -10.246 8.076 1.00 90.12 91 GLY A CA 1
ATOM 708 C C . GLY A 1 91 ? 2.166 -9.859 7.213 1.00 90.12 91 GLY A C 1
ATOM 709 O O . GLY A 1 91 ? 2.151 -8.872 6.485 1.00 90.12 91 GLY A O 1
ATOM 710 N N . GLY A 1 92 ? 3.221 -10.673 7.287 1.00 94.12 92 GLY A N 1
ATOM 711 C CA . GLY A 1 92 ? 4.370 -10.552 6.389 1.00 94.12 92 GLY A CA 1
ATOM 712 C C . GLY A 1 92 ? 5.303 -9.3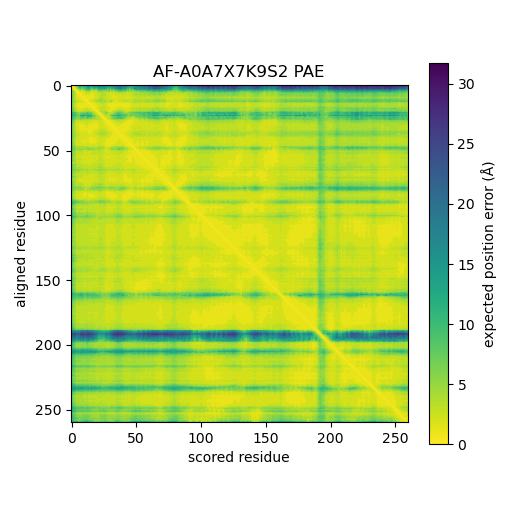75 6.680 1.00 94.12 92 GLY A C 1
ATOM 713 O O . GLY A 1 92 ? 5.397 -8.900 7.816 1.00 94.12 92 GLY A O 1
ATOM 714 N N . ARG A 1 93 ? 6.024 -8.953 5.638 1.00 94.75 93 ARG A N 1
ATOM 715 C CA . ARG A 1 93 ? 6.953 -7.813 5.643 1.00 94.75 93 ARG A CA 1
ATOM 716 C C . ARG A 1 93 ? 6.494 -6.781 4.625 1.00 94.75 93 ARG A C 1
ATOM 718 O O . ARG A 1 93 ? 5.906 -7.139 3.604 1.00 94.75 93 ARG A O 1
ATOM 725 N N . SER A 1 94 ? 6.763 -5.513 4.903 1.00 95.06 94 SER A N 1
ATOM 726 C CA . SER A 1 94 ? 6.488 -4.447 3.943 1.00 95.06 94 SER A CA 1
ATOM 727 C C . SER A 1 94 ? 7.458 -4.500 2.759 1.00 95.06 94 SER A C 1
ATOM 729 O O . SER A 1 94 ? 8.593 -4.966 2.892 1.00 95.06 94 SER A O 1
ATOM 731 N N . LEU A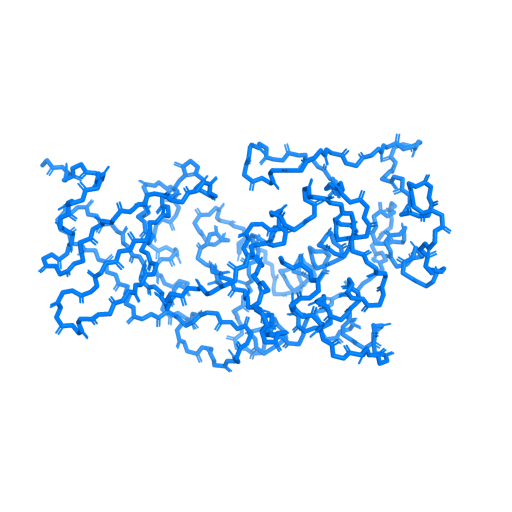 1 95 ? 7.050 -3.969 1.607 1.00 96.19 95 LEU A N 1
ATOM 732 C CA . LEU A 1 95 ? 7.918 -3.837 0.441 1.00 96.19 95 LEU A CA 1
ATOM 733 C C . LEU A 1 95 ? 9.132 -2.960 0.771 1.00 96.19 95 LEU A C 1
ATOM 735 O O . LEU A 1 95 ? 10.226 -3.276 0.324 1.00 96.19 95 LEU A O 1
ATOM 739 N N . ALA A 1 96 ? 8.972 -1.930 1.610 1.00 93.00 96 ALA A N 1
ATOM 740 C CA . ALA A 1 96 ? 10.092 -1.132 2.119 1.00 93.00 96 ALA A CA 1
ATOM 741 C C . ALA A 1 96 ? 11.144 -2.003 2.832 1.00 93.00 96 ALA A C 1
ATOM 743 O O . ALA A 1 96 ? 12.329 -1.935 2.516 1.00 93.00 96 ALA A O 1
ATOM 744 N N . GLU A 1 97 ? 10.713 -2.860 3.765 1.00 92.75 97 GLU A N 1
ATOM 745 C CA . GLU A 1 97 ? 11.612 -3.750 4.513 1.00 92.75 97 GLU A CA 1
ATOM 746 C C . GLU A 1 97 ? 12.283 -4.800 3.624 1.00 92.75 97 GLU A C 1
ATOM 748 O O . GLU A 1 97 ? 13.410 -5.202 3.908 1.00 92.75 97 GLU A O 1
ATOM 753 N N . ILE A 1 98 ? 11.582 -5.292 2.602 1.00 95.50 98 ILE A N 1
ATOM 754 C CA . ILE A 1 98 ? 12.108 -6.286 1.659 1.00 95.50 98 ILE A CA 1
ATOM 755 C C . ILE A 1 98 ? 13.155 -5.631 0.758 1.00 95.50 98 ILE A C 1
ATOM 757 O O . ILE A 1 98 ? 14.289 -6.095 0.683 1.00 95.50 98 ILE A O 1
ATOM 761 N N . VAL A 1 99 ? 12.800 -4.505 0.142 1.00 94.75 99 VAL A N 1
ATOM 762 C CA . VAL A 1 99 ? 13.648 -3.778 -0.807 1.00 94.75 99 VAL A CA 1
ATOM 763 C C . VAL A 1 99 ? 14.892 -3.189 -0.134 1.00 94.75 99 VAL A C 1
ATOM 765 O O . VAL A 1 99 ? 15.953 -3.124 -0.754 1.00 94.75 99 VAL A O 1
ATOM 768 N N . ALA A 1 100 ? 14.814 -2.839 1.153 1.00 90.44 100 ALA A N 1
ATOM 769 C CA . ALA A 1 100 ? 15.978 -2.431 1.939 1.00 90.44 100 ALA A CA 1
ATOM 770 C C . ALA A 1 100 ? 17.044 -3.540 2.079 1.00 90.44 100 ALA A C 1
ATOM 772 O O . ALA A 1 100 ? 18.214 -3.233 2.305 1.00 90.44 100 ALA A O 1
ATOM 773 N N . ALA A 1 101 ? 16.667 -4.819 1.946 1.00 91.06 101 ALA A N 1
ATOM 774 C CA . ALA A 1 101 ? 17.612 -5.940 1.911 1.00 91.06 101 ALA A CA 1
ATOM 775 C C . ALA A 1 101 ? 18.189 -6.193 0.505 1.00 91.06 101 ALA A C 1
ATOM 777 O O . ALA A 1 101 ? 19.221 -6.852 0.372 1.00 91.06 101 ALA A O 1
ATOM 778 N N . GLY A 1 102 ? 17.544 -5.660 -0.531 1.00 92.25 102 GLY A N 1
ATOM 779 C CA . GLY A 1 102 ? 17.968 -5.734 -1.922 1.00 92.25 102 GLY A CA 1
ATOM 780 C C . GLY A 1 102 ? 16.777 -5.641 -2.884 1.00 92.25 102 GLY A C 1
ATOM 781 O O . GLY A 1 102 ? 15.651 -5.960 -2.496 1.00 92.25 102 GLY A O 1
ATOM 782 N N . PRO A 1 103 ? 17.001 -5.232 -4.146 1.00 95.62 103 PRO A N 1
ATOM 783 C CA . PRO A 1 103 ? 15.947 -5.221 -5.153 1.00 95.62 103 PRO A CA 1
ATOM 784 C C . PRO A 1 103 ? 15.362 -6.615 -5.409 1.00 95.62 103 PRO A C 1
ATOM 786 O O . PRO A 1 103 ? 16.051 -7.631 -5.290 1.00 95.62 103 PRO A O 1
ATOM 789 N N . LEU A 1 104 ? 14.091 -6.660 -5.801 1.00 97.81 104 LEU A N 1
ATOM 790 C CA . LEU A 1 104 ? 13.404 -7.895 -6.161 1.00 97.81 104 LEU A CA 1
ATOM 791 C C . LEU A 1 104 ? 13.839 -8.370 -7.558 1.00 97.81 104 LEU A C 1
ATOM 793 O O . LEU A 1 104 ? 14.103 -7.549 -8.442 1.00 97.81 104 LEU A O 1
ATOM 797 N N . PRO A 1 105 ? 13.815 -9.691 -7.812 1.00 97.50 105 PRO A N 1
ATOM 798 C CA . PRO A 1 105 ? 13.793 -10.219 -9.170 1.00 97.50 105 PRO A CA 1
ATOM 799 C C . PRO A 1 105 ? 12.663 -9.582 -9.990 1.00 97.50 105 PRO A C 1
ATOM 801 O O . PRO A 1 105 ? 11.560 -9.362 -9.484 1.00 97.50 105 PRO A O 1
ATOM 804 N N . ALA A 1 106 ? 12.926 -9.281 -11.262 1.00 98.12 106 ALA A N 1
ATOM 805 C CA . ALA A 1 106 ? 12.001 -8.512 -12.094 1.00 98.12 106 ALA A CA 1
ATOM 806 C C . ALA A 1 106 ? 10.632 -9.188 -12.293 1.00 98.12 106 ALA A C 1
ATOM 808 O O . ALA A 1 106 ? 9.611 -8.507 -12.381 1.00 98.12 106 ALA A O 1
ATOM 809 N N . ASP A 1 107 ? 10.596 -10.521 -12.325 1.00 98.00 107 ASP A N 1
ATOM 810 C CA . ASP A 1 107 ? 9.363 -11.308 -12.376 1.00 98.00 107 ASP A CA 1
ATOM 811 C C . ASP A 1 107 ? 8.528 -11.146 -11.096 1.00 98.00 107 ASP A C 1
ATOM 813 O O . ASP A 1 107 ? 7.309 -11.000 -11.177 1.00 98.00 107 ASP A O 1
ATOM 817 N N . GLN A 1 108 ? 9.176 -11.087 -9.929 1.00 98.50 108 GLN A N 1
ATOM 818 C CA . GLN A 1 108 ? 8.512 -10.867 -8.644 1.00 98.50 108 GLN A CA 1
ATOM 819 C C . GLN A 1 108 ? 8.052 -9.415 -8.481 1.00 98.50 108 GLN A C 1
ATOM 821 O O . GLN A 1 108 ? 6.937 -9.184 -8.022 1.00 98.50 108 GLN A O 1
ATOM 826 N N . ALA A 1 109 ? 8.856 -8.435 -8.908 1.00 98.50 109 ALA A N 1
ATOM 827 C CA . ALA A 1 109 ? 8.458 -7.026 -8.915 1.00 98.50 109 ALA A CA 1
ATOM 828 C C . ALA A 1 109 ? 7.223 -6.795 -9.805 1.00 98.50 109 ALA A C 1
ATOM 830 O O . ALA A 1 109 ? 6.255 -6.165 -9.372 1.00 98.50 109 ALA A O 1
ATOM 831 N N . ARG A 1 110 ? 7.221 -7.379 -11.013 1.00 98.69 110 ARG A N 1
ATOM 832 C CA . ARG A 1 110 ? 6.062 -7.396 -11.918 1.00 98.69 110 ARG A CA 1
ATOM 833 C C . ARG A 1 110 ? 4.845 -8.026 -11.250 1.00 98.69 110 ARG A C 1
ATOM 835 O O . ARG A 1 110 ? 3.777 -7.426 -11.279 1.00 98.69 110 ARG A O 1
ATOM 842 N N . ALA A 1 111 ? 5.003 -9.205 -10.649 1.00 98.69 111 ALA A N 1
ATOM 843 C CA . ALA A 1 111 ? 3.902 -9.915 -10.010 1.00 98.69 111 ALA A CA 1
ATOM 844 C C . ALA A 1 111 ? 3.287 -9.111 -8.858 1.00 98.69 111 ALA A C 1
ATOM 846 O O . ALA A 1 111 ? 2.073 -8.940 -8.806 1.00 98.69 111 ALA A O 1
ATOM 847 N N . VAL A 1 112 ? 4.115 -8.546 -7.976 1.00 98.75 112 VAL A N 1
ATOM 848 C CA . VAL A 1 112 ? 3.649 -7.722 -6.851 1.00 98.75 112 VAL A CA 1
ATOM 849 C C . VAL A 1 112 ? 2.846 -6.519 -7.342 1.00 98.75 112 VAL A C 1
ATOM 851 O O . VAL A 1 112 ? 1.743 -6.280 -6.853 1.00 98.75 112 VAL A O 1
ATOM 854 N N . VAL A 1 113 ? 3.357 -5.772 -8.323 1.00 98.75 113 VAL A N 1
ATOM 855 C CA . VAL A 1 113 ? 2.666 -4.577 -8.835 1.00 98.75 113 VAL A CA 1
ATOM 856 C C . VAL A 1 113 ? 1.431 -4.935 -9.656 1.00 98.75 113 VAL A C 1
ATOM 858 O O . VAL A 1 113 ? 0.425 -4.237 -9.549 1.00 98.75 113 VAL A O 1
ATOM 861 N N . GLY A 1 114 ? 1.461 -6.039 -10.403 1.00 98.75 114 GLY A N 1
ATOM 862 C CA . GLY A 1 114 ? 0.294 -6.568 -11.106 1.00 98.75 114 GLY A CA 1
ATOM 863 C C . GLY A 1 114 ? -0.857 -6.884 -10.149 1.00 98.75 114 GLY A C 1
ATOM 864 O O . GLY A 1 114 ? -1.979 -6.418 -10.355 1.00 98.75 114 GLY A O 1
ATOM 865 N N . GLU A 1 115 ? -0.579 -7.578 -9.039 1.00 98.75 115 GLU A N 1
ATOM 866 C CA . GLU A 1 115 ? -1.579 -7.821 -7.993 1.00 98.75 115 GLU A CA 1
ATOM 867 C C . GLU A 1 115 ? -2.130 -6.492 -7.439 1.00 98.75 115 GLU A C 1
ATOM 869 O O . GLU A 1 115 ? -3.347 -6.288 -7.404 1.00 98.75 115 GLU A O 1
ATOM 874 N N . LEU A 1 116 ? -1.263 -5.544 -7.066 1.00 98.75 116 LEU A N 1
ATOM 875 C CA . LEU A 1 116 ? -1.695 -4.234 -6.558 1.00 98.75 116 LEU A CA 1
ATOM 876 C C . LEU A 1 116 ? -2.578 -3.473 -7.557 1.00 98.75 116 LEU A C 1
ATOM 878 O O . LEU A 1 116 ? -3.585 -2.885 -7.159 1.00 98.75 116 LEU A O 1
ATOM 882 N N . ALA A 1 117 ? -2.234 -3.509 -8.844 1.00 98.75 117 ALA A N 1
ATOM 883 C CA . ALA A 1 117 ? -2.987 -2.863 -9.911 1.00 98.75 117 ALA A CA 1
ATOM 884 C C . ALA A 1 117 ? -4.410 -3.433 -10.029 1.00 98.75 117 ALA A C 1
ATOM 886 O O . ALA A 1 117 ? -5.376 -2.669 -10.116 1.00 98.75 117 ALA A O 1
ATOM 887 N N . VAL A 1 118 ? -4.562 -4.758 -9.929 1.00 98.62 118 VAL A N 1
ATOM 888 C CA . VAL A 1 118 ? -5.876 -5.423 -9.895 1.00 98.62 118 VAL A CA 1
ATOM 889 C C . VAL A 1 118 ? -6.686 -4.987 -8.671 1.00 98.62 118 VAL A C 1
ATOM 891 O O . VAL A 1 118 ? -7.855 -4.620 -8.804 1.00 98.62 118 VAL A O 1
ATOM 894 N N . GLY A 1 119 ? -6.072 -4.972 -7.483 1.00 98.44 119 GLY A N 1
ATOM 895 C CA . GLY A 1 119 ? -6.742 -4.534 -6.254 1.00 98.44 119 GLY A CA 1
ATOM 896 C C . GLY A 1 119 ? -7.216 -3.079 -6.333 1.00 98.44 119 GLY A C 1
ATOM 897 O O . GLY A 1 119 ? -8.368 -2.767 -6.020 1.00 98.44 119 GLY A O 1
ATOM 898 N N . LEU A 1 120 ? -6.362 -2.176 -6.818 1.00 98.56 120 LEU A N 1
ATOM 899 C CA . LEU A 1 120 ? -6.718 -0.766 -6.976 1.00 98.56 120 LEU A CA 1
ATOM 900 C C . LEU A 1 120 ? -7.752 -0.528 -8.072 1.00 98.56 120 LEU A C 1
ATOM 902 O O . LEU A 1 120 ? -8.589 0.358 -7.915 1.00 98.56 120 LEU A O 1
ATOM 906 N N . GLU A 1 121 ? -7.786 -1.339 -9.128 1.00 98.56 121 GLU A N 1
ATOM 907 C CA . GLU A 1 121 ? -8.880 -1.287 -10.098 1.00 98.56 121 GLU A CA 1
ATOM 908 C C . GLU A 1 121 ? -10.228 -1.661 -9.453 1.00 98.56 121 GLU A C 1
ATOM 910 O O . GLU A 1 121 ? -11.242 -1.000 -9.714 1.00 98.56 121 GLU A O 1
ATOM 915 N N . THR A 1 122 ? -10.258 -2.659 -8.559 1.00 98.50 122 THR A N 1
ATOM 916 C CA . THR A 1 122 ? -11.459 -3.003 -7.776 1.00 98.50 122 THR A CA 1
ATOM 917 C C . THR A 1 122 ? -11.936 -1.823 -6.918 1.00 98.50 122 THR A C 1
ATOM 919 O O . THR A 1 122 ? -13.143 -1.556 -6.848 1.00 98.50 122 THR A O 1
ATOM 922 N N . ALA A 1 123 ? -11.018 -1.089 -6.281 1.00 98.00 123 ALA A N 1
ATOM 923 C CA . ALA A 1 123 ? -11.339 0.111 -5.503 1.00 98.00 123 ALA A CA 1
ATOM 924 C C . ALA A 1 123 ? -11.826 1.267 -6.393 1.00 98.00 123 ALA A C 1
ATOM 926 O O . ALA A 1 123 ? -12.885 1.854 -6.139 1.00 98.00 123 ALA A O 1
ATOM 927 N N . ARG A 1 124 ? -11.118 1.530 -7.496 1.00 97.44 124 ARG A N 1
ATOM 928 C CA . ARG A 1 124 ? -11.417 2.602 -8.453 1.00 97.44 124 ARG A CA 1
ATOM 929 C C . ARG A 1 124 ? -12.819 2.470 -9.042 1.00 97.44 124 ARG A C 1
ATOM 931 O O . ARG A 1 124 ? -13.530 3.464 -9.172 1.00 97.44 124 ARG A O 1
ATOM 938 N N . ARG A 1 125 ? -13.274 1.246 -9.341 1.00 96.94 125 ARG A N 1
ATOM 939 C CA . ARG A 1 125 ? -14.652 0.978 -9.811 1.00 96.94 125 ARG A CA 1
ATOM 940 C C . ARG A 1 125 ? -15.738 1.403 -8.822 1.00 96.94 125 ARG A C 1
ATOM 942 O O . ARG A 1 125 ? -16.873 1.618 -9.236 1.00 96.94 125 ARG A O 1
ATOM 949 N N . ARG A 1 126 ? -15.397 1.543 -7.539 1.00 95.94 126 ARG A N 1
ATOM 950 C CA . ARG A 1 126 ? -16.273 2.053 -6.475 1.00 95.94 126 ARG A CA 1
ATOM 951 C C . ARG A 1 126 ? -16.021 3.534 -6.148 1.00 95.94 126 ARG A C 1
ATOM 953 O O . ARG A 1 126 ? -16.583 4.035 -5.181 1.00 95.94 126 ARG A O 1
ATOM 960 N N . GLY A 1 127 ? -15.199 4.234 -6.934 1.00 95.00 127 GLY A N 1
ATOM 961 C CA . GLY A 1 127 ? -14.847 5.639 -6.700 1.00 95.00 127 GLY A CA 1
ATOM 962 C C . GLY A 1 127 ? -13.922 5.846 -5.497 1.00 95.00 127 GLY A C 1
ATOM 963 O O . GLY A 1 127 ? -13.966 6.897 -4.859 1.00 95.00 127 GLY A O 1
ATOM 964 N N . VAL A 1 128 ? -13.126 4.831 -5.147 1.00 97.06 128 VAL A N 1
ATOM 965 C CA . VAL A 1 128 ? -12.150 4.885 -4.054 1.00 97.06 128 VAL A CA 1
ATOM 966 C C . VAL A 1 128 ? -10.746 4.795 -4.648 1.00 97.06 128 VAL A C 1
ATOM 968 O O . VAL A 1 128 ? -10.455 3.873 -5.404 1.00 97.06 128 VAL A O 1
ATOM 971 N N . HIS A 1 129 ? -9.893 5.756 -4.300 1.00 97.75 129 HIS A N 1
ATOM 972 C CA . HIS A 1 129 ? -8.506 5.876 -4.758 1.00 97.75 129 HIS A CA 1
ATOM 973 C C . HIS A 1 129 ? -7.564 5.827 -3.560 1.00 97.75 129 HIS A C 1
ATOM 975 O O . HIS A 1 129 ? -7.951 6.253 -2.473 1.00 97.75 129 HIS A O 1
ATOM 981 N N . HIS A 1 130 ? -6.343 5.327 -3.734 1.00 97.50 130 HIS A N 1
ATOM 982 C CA . HIS A 1 130 ? -5.394 5.218 -2.628 1.00 97.50 130 HIS A CA 1
ATOM 983 C C . HIS A 1 130 ? -4.689 6.551 -2.342 1.00 97.50 130 HIS A C 1
ATOM 985 O O . HIS A 1 130 ? -4.690 7.020 -1.204 1.00 97.50 130 HIS A O 1
ATOM 991 N N . LEU A 1 131 ? -4.096 7.158 -3.373 1.00 95.81 131 LEU A N 1
ATOM 992 C CA . LEU A 1 131 ? -3.454 8.481 -3.426 1.00 95.81 131 LEU A CA 1
ATOM 993 C C . LEU A 1 131 ? -2.246 8.714 -2.505 1.00 95.81 131 LEU A C 1
ATOM 995 O O . LEU A 1 131 ? -1.588 9.740 -2.626 1.00 95.81 131 LEU A O 1
ATOM 999 N N . ALA A 1 132 ? -1.919 7.772 -1.623 1.00 93.50 132 ALA A N 1
ATOM 1000 C CA . ALA A 1 132 ? -0.741 7.822 -0.750 1.00 93.50 132 ALA A CA 1
ATOM 1001 C C . ALA A 1 132 ? 0.146 6.561 -0.863 1.00 93.50 132 ALA A C 1
ATOM 1003 O O . ALA A 1 132 ? 0.675 6.070 0.135 1.00 93.50 132 ALA A O 1
ATOM 1004 N N . LEU A 1 133 ? 0.245 5.973 -2.063 1.00 94.25 133 LEU A N 1
ATOM 1005 C CA . LEU A 1 133 ? 1.003 4.736 -2.287 1.00 94.25 133 LEU A CA 1
ATOM 1006 C C . LEU A 1 133 ? 2.498 4.934 -2.019 1.00 94.25 133 LEU A C 1
ATOM 1008 O O . LEU A 1 133 ? 3.100 5.905 -2.470 1.00 94.25 133 LEU A O 1
ATOM 1012 N N . ARG A 1 134 ? 3.089 3.979 -1.298 1.00 92.56 134 ARG A N 1
ATOM 1013 C CA . ARG A 1 134 ? 4.516 3.931 -0.961 1.00 92.56 134 ARG A CA 1
ATOM 1014 C C . ARG A 1 134 ? 4.929 2.521 -0.527 1.00 92.56 134 ARG A C 1
ATOM 1016 O O . ARG A 1 134 ? 4.060 1.714 -0.197 1.00 92.56 134 ARG A O 1
ATOM 1023 N N . PRO A 1 135 ? 6.230 2.195 -0.485 1.00 94.50 135 PRO A N 1
ATOM 1024 C CA . PRO A 1 135 ? 6.665 0.830 -0.196 1.00 94.50 135 PRO A CA 1
ATOM 1025 C C . PRO A 1 135 ? 6.265 0.336 1.207 1.00 94.50 135 PRO A C 1
ATOM 1027 O O . PRO A 1 135 ? 6.077 -0.860 1.405 1.00 94.50 135 PRO A O 1
ATOM 1030 N N . SER A 1 136 ? 6.090 1.233 2.182 1.00 92.12 136 SER A N 1
ATOM 1031 C CA . SER A 1 136 ? 5.710 0.875 3.557 1.00 92.12 136 SER A CA 1
ATOM 1032 C C . SER A 1 136 ? 4.245 0.444 3.725 1.00 92.12 136 SER A C 1
ATOM 1034 O O . SER A 1 136 ? 3.930 -0.237 4.699 1.00 92.12 136 SER A O 1
ATOM 1036 N N . VAL A 1 137 ? 3.362 0.760 2.768 1.00 93.75 137 VAL A N 1
ATOM 1037 C CA . VAL A 1 137 ? 1.939 0.354 2.808 1.00 93.75 137 VAL A CA 1
ATOM 1038 C C . VAL A 1 137 ? 1.645 -0.933 2.029 1.00 93.75 137 VAL A C 1
ATOM 1040 O O . VAL A 1 137 ? 0.531 -1.451 2.078 1.00 93.75 137 VAL A O 1
ATOM 1043 N N . VAL A 1 138 ? 2.639 -1.474 1.322 1.00 97.06 138 VAL A N 1
ATOM 1044 C CA . VAL A 1 138 ? 2.537 -2.737 0.579 1.00 97.06 138 VAL A CA 1
ATOM 1045 C C . VAL A 1 138 ? 3.157 -3.846 1.412 1.00 97.06 138 VAL A C 1
ATOM 1047 O O . VAL A 1 138 ? 4.314 -3.731 1.795 1.00 97.06 138 VAL A O 1
ATOM 1050 N N . TYR A 1 139 ? 2.427 -4.929 1.653 1.00 97.31 139 TYR A N 1
ATOM 1051 C CA . TYR A 1 139 ? 2.870 -6.081 2.432 1.00 97.31 139 TYR A CA 1
ATOM 1052 C C . TYR A 1 139 ? 2.861 -7.348 1.591 1.00 97.31 139 TYR A C 1
ATOM 1054 O O . TYR A 1 139 ? 1.958 -7.571 0.784 1.00 97.31 139 TYR A O 1
ATOM 1062 N N . ILE A 1 140 ? 3.872 -8.184 1.810 1.00 98.31 140 ILE A N 1
ATOM 1063 C CA . ILE A 1 140 ? 4.003 -9.495 1.182 1.00 98.31 140 ILE A CA 1
ATOM 1064 C C . ILE A 1 140 ? 4.058 -10.544 2.288 1.00 98.31 140 ILE A C 1
ATOM 1066 O O . ILE A 1 140 ? 4.928 -10.520 3.165 1.00 98.31 140 ILE A O 1
ATOM 1070 N N . GLU A 1 141 ? 3.103 -11.466 2.255 1.00 96.94 141 GLU A N 1
ATOM 1071 C CA . GLU A 1 141 ? 3.028 -12.579 3.195 1.00 96.94 141 GLU A CA 1
ATOM 1072 C C . GLU A 1 141 ? 3.875 -13.777 2.742 1.00 96.94 141 GLU A C 1
ATOM 1074 O O . GLU A 1 141 ? 4.084 -13.960 1.543 1.00 96.94 141 GLU A O 1
ATOM 1079 N N . PRO A 1 142 ? 4.290 -14.675 3.663 1.00 96.00 142 PRO A N 1
ATOM 1080 C CA . PRO A 1 142 ? 4.992 -15.911 3.299 1.00 96.00 142 PRO A CA 1
ATOM 1081 C C . PRO A 1 142 ? 4.250 -16.764 2.257 1.00 96.00 142 PRO A C 1
ATOM 1083 O O . PRO A 1 142 ? 4.873 -17.481 1.477 1.00 96.00 142 PRO A O 1
ATOM 1086 N N . SER A 1 143 ? 2.917 -16.679 2.248 1.00 96.12 143 SER A N 1
ATOM 1087 C CA . SER A 1 143 ? 2.024 -17.358 1.306 1.00 96.12 143 SER A CA 1
ATOM 1088 C C . SER A 1 143 ? 2.137 -16.848 -0.137 1.00 96.12 143 SER A C 1
ATOM 1090 O O . SER A 1 143 ? 1.677 -17.533 -1.046 1.00 96.12 143 SER A O 1
ATOM 1092 N N . GLY A 1 144 ? 2.721 -15.664 -0.348 1.00 96.94 144 GLY A N 1
ATOM 1093 C CA . GLY A 1 144 ? 2.684 -14.937 -1.617 1.00 96.94 144 GLY A CA 1
ATOM 1094 C C . GLY A 1 144 ? 1.517 -13.955 -1.739 1.00 96.94 144 GLY A C 1
ATOM 1095 O O . GLY A 1 144 ? 1.404 -13.284 -2.759 1.00 96.94 144 GLY A O 1
ATOM 1096 N N . ALA A 1 145 ? 0.651 -13.833 -0.727 1.00 97.56 145 ALA A N 1
ATOM 1097 C CA . ALA A 1 145 ? -0.393 -12.814 -0.745 1.00 97.56 145 ALA A CA 1
ATOM 1098 C C . ALA A 1 145 ? 0.224 -11.405 -0.715 1.00 97.56 145 ALA A C 1
ATOM 1100 O O . ALA A 1 145 ? 1.074 -11.110 0.129 1.00 97.56 145 ALA A O 1
ATOM 1101 N N . VAL A 1 146 ? -0.229 -10.549 -1.634 1.00 98.38 146 VAL A N 1
ATOM 1102 C CA . VAL A 1 146 ? 0.125 -9.127 -1.700 1.00 98.38 146 VAL A CA 1
ATOM 1103 C C . VAL A 1 146 ? -1.034 -8.321 -1.140 1.00 98.38 146 VAL A C 1
ATOM 1105 O O . VAL A 1 146 ? -2.165 -8.448 -1.610 1.00 98.38 146 VAL A O 1
ATOM 1108 N N . VAL A 1 147 ? -0.753 -7.509 -0.127 1.00 98.00 147 VAL A N 1
ATOM 1109 C CA . VAL A 1 147 ? -1.763 -6.824 0.677 1.00 98.00 147 VAL A CA 1
ATOM 1110 C C . VAL A 1 147 ? -1.410 -5.343 0.807 1.00 98.00 147 VAL A C 1
ATOM 1112 O O . VAL A 1 147 ? -0.300 -4.992 1.193 1.00 98.00 147 VAL A O 1
ATOM 1115 N N . LEU A 1 148 ? -2.361 -4.467 0.501 1.00 97.75 148 LEU A N 1
ATOM 1116 C CA . LEU A 1 148 ? -2.226 -3.014 0.538 1.00 97.75 148 LEU A CA 1
ATOM 1117 C C . LEU A 1 148 ? -3.034 -2.42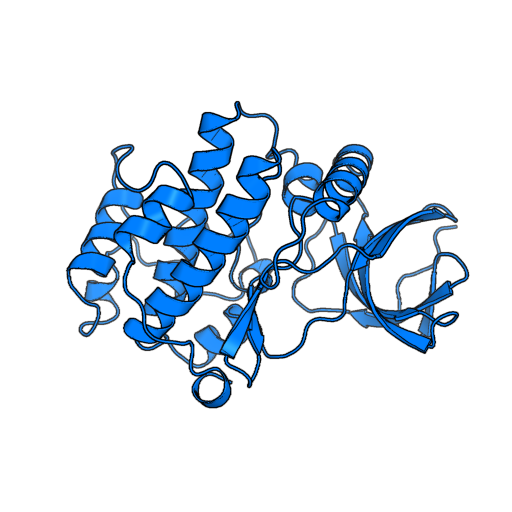4 1.698 1.00 97.75 148 LEU A C 1
ATOM 1119 O O . LEU A 1 148 ? -4.241 -2.657 1.811 1.00 97.75 148 LEU A O 1
ATOM 1123 N N . THR A 1 149 ? -2.376 -1.639 2.548 1.00 95.75 149 THR A N 1
ATOM 1124 C CA . THR A 1 149 ? -2.993 -0.935 3.682 1.00 95.75 149 THR A CA 1
ATOM 1125 C C . THR A 1 149 ? -3.440 0.474 3.312 1.00 95.75 149 THR A C 1
ATOM 1127 O O . THR A 1 149 ? -3.111 0.970 2.247 1.00 95.75 149 THR A O 1
ATOM 1130 N N . GLY A 1 150 ? -4.192 1.141 4.195 1.00 93.69 150 GLY A N 1
ATOM 1131 C CA . GLY A 1 150 ? -4.359 2.600 4.125 1.00 93.69 150 GLY A CA 1
ATOM 1132 C C . GLY A 1 150 ? -5.260 3.144 3.011 1.00 93.69 150 GLY A C 1
ATOM 1133 O O . GLY A 1 150 ? -5.293 4.361 2.824 1.00 93.69 150 GLY A O 1
ATOM 1134 N N . LEU A 1 151 ? -6.017 2.289 2.309 1.00 97.25 151 LEU A N 1
ATOM 1135 C CA . LEU A 1 151 ? -6.861 2.679 1.173 1.00 97.25 151 LEU A CA 1
ATOM 1136 C C . LEU A 1 151 ? -7.678 3.953 1.450 1.00 97.25 151 LEU A C 1
ATOM 1138 O O . LEU A 1 151 ? -8.567 3.961 2.300 1.00 97.25 151 LEU A O 1
ATOM 1142 N N . ALA A 1 152 ? -7.382 5.008 0.685 1.00 96.06 152 ALA A N 1
ATOM 1143 C CA . ALA A 1 152 ? -8.006 6.336 0.696 1.00 96.06 152 ALA A CA 1
ATOM 1144 C C . ALA A 1 152 ? -7.840 7.182 1.970 1.00 96.06 152 ALA A C 1
ATOM 1146 O O . ALA A 1 152 ? -8.072 8.390 1.912 1.00 96.06 152 ALA A O 1
ATOM 1147 N N . VAL A 1 153 ? -7.439 6.597 3.102 1.00 95.94 153 VAL A N 1
ATOM 1148 C CA . VAL A 1 153 ? -7.416 7.285 4.404 1.00 95.94 153 VAL A CA 1
ATOM 1149 C C . VAL A 1 153 ? -6.415 8.432 4.389 1.00 95.94 153 VAL A C 1
ATOM 1151 O O . VAL A 1 153 ? -6.775 9.584 4.621 1.00 95.94 153 VAL A O 1
ATOM 1154 N N . GLU A 1 154 ? -5.160 8.132 4.072 1.00 93.81 154 GLU A N 1
ATOM 1155 C CA . GLU A 1 154 ? -4.098 9.136 4.095 1.00 93.81 154 GLU A CA 1
ATOM 1156 C C . GLU A 1 154 ? -4.183 10.107 2.920 1.00 93.81 154 GLU A C 1
ATOM 1158 O O . GLU A 1 154 ? -3.921 11.296 3.088 1.00 93.81 154 GLU A O 1
ATOM 1163 N N . GLY A 1 155 ? -4.617 9.629 1.750 1.00 94.31 155 GLY A N 1
ATOM 1164 C CA . GLY A 1 155 ? -4.882 10.487 0.598 1.00 94.31 155 GLY A CA 1
ATOM 1165 C C . GLY A 1 155 ? -5.876 11.600 0.932 1.00 94.31 155 GLY A C 1
ATOM 1166 O O . GLY A 1 155 ? -5.613 12.772 0.660 1.00 94.31 155 GLY A O 1
ATOM 1167 N N . ALA A 1 156 ? -6.984 11.253 1.593 1.00 95.69 156 ALA A N 1
ATOM 1168 C CA . ALA A 1 156 ? -7.971 12.224 2.055 1.00 95.69 156 ALA A CA 1
ATOM 1169 C C . ALA A 1 156 ? -7.440 13.100 3.203 1.00 95.69 156 ALA A C 1
ATOM 1171 O O . ALA A 1 156 ? -7.631 14.318 3.181 1.00 95.69 156 ALA A O 1
ATOM 1172 N N . LEU A 1 157 ? -6.707 12.519 4.163 1.00 94.62 157 LEU A N 1
ATOM 1173 C CA . LEU A 1 157 ? -6.089 13.258 5.273 1.00 94.62 157 LEU A CA 1
ATOM 1174 C C . LEU A 1 157 ? -5.182 14.391 4.764 1.00 94.62 157 LEU A C 1
ATOM 1176 O O . LEU A 1 157 ? -5.252 15.518 5.258 1.00 94.62 157 LEU A O 1
ATOM 1180 N N . LEU A 1 158 ? -4.398 14.103 3.721 1.00 91.62 158 LEU A N 1
ATOM 1181 C CA . LEU A 1 158 ? -3.501 15.039 3.040 1.00 91.62 158 LEU A CA 1
ATOM 1182 C C . LEU A 1 158 ? -4.215 15.943 2.015 1.00 91.62 158 LEU A C 1
ATOM 1184 O O . LEU A 1 158 ? -3.619 16.896 1.516 1.00 91.62 158 LEU A O 1
ATOM 1188 N N . GLY A 1 159 ? -5.493 15.691 1.711 1.00 92.12 159 GLY A N 1
ATOM 1189 C CA . GLY A 1 159 ? -6.282 16.466 0.746 1.00 92.12 159 GLY A CA 1
ATOM 1190 C C . GLY A 1 159 ? -5.875 16.248 -0.714 1.00 92.12 159 GLY A C 1
ATOM 1191 O O . GLY A 1 159 ? -6.011 17.164 -1.529 1.00 92.12 159 GLY A O 1
ATOM 1192 N N . LEU A 1 160 ? -5.358 15.061 -1.035 1.00 90.38 160 LEU A N 1
ATOM 1193 C CA . LEU A 1 160 ? -4.904 14.670 -2.374 1.00 90.38 160 LEU A CA 1
ATOM 1194 C C . LEU A 1 160 ? -6.061 14.249 -3.296 1.00 90.38 160 LEU A C 1
ATOM 1196 O O . LEU A 1 160 ? -5.883 14.145 -4.505 1.00 90.38 160 LEU A O 1
ATOM 1200 N N . ASP A 1 161 ? -7.262 14.053 -2.754 1.00 86.25 161 ASP A N 1
ATOM 1201 C CA . ASP A 1 161 ? -8.468 13.611 -3.465 1.00 86.25 161 ASP A CA 1
ATOM 1202 C C . ASP A 1 161 ? -9.285 14.754 -4.097 1.00 86.25 161 ASP A C 1
ATOM 1204 O O . ASP A 1 161 ? -10.435 14.567 -4.489 1.00 86.25 161 ASP A O 1
ATOM 1208 N N . ARG A 1 162 ? -8.696 15.950 -4.211 1.00 83.88 162 ARG A N 1
ATOM 1209 C CA . ARG A 1 162 ? -9.371 17.167 -4.702 1.00 83.88 162 ARG A CA 1
ATOM 1210 C C . ARG A 1 162 ? -9.386 17.319 -6.223 1.00 83.88 162 ARG A C 1
ATOM 1212 O O . ARG A 1 162 ? -10.045 18.225 -6.731 1.00 83.88 162 ARG A O 1
ATOM 1219 N N . ALA A 1 163 ? -8.629 16.491 -6.937 1.00 87.69 163 ALA A N 1
ATOM 1220 C CA . ALA A 1 163 ? -8.601 16.497 -8.394 1.00 87.69 163 ALA A CA 1
ATOM 1221 C C . ALA A 1 163 ? -9.829 15.779 -8.983 1.00 87.69 163 ALA A C 1
ATOM 1223 O O . ALA A 1 163 ? -10.585 15.115 -8.273 1.00 87.69 163 ALA A O 1
ATOM 1224 N N . ASP A 1 164 ? -10.039 15.908 -10.295 1.00 93.56 164 ASP A N 1
ATOM 1225 C CA . ASP A 1 164 ? -11.080 15.130 -10.966 1.00 93.56 164 ASP A CA 1
ATOM 1226 C C . ASP A 1 164 ? -10.753 13.624 -10.981 1.00 93.56 164 ASP A C 1
ATOM 1228 O O . ASP A 1 164 ? -9.608 13.203 -10.807 1.00 93.56 164 ASP A O 1
ATOM 1232 N N . ALA A 1 165 ? -11.778 12.803 -11.226 1.00 91.06 165 ALA A N 1
ATOM 1233 C CA . ALA A 1 165 ? -11.667 11.347 -11.169 1.00 91.06 165 ALA A CA 1
ATOM 1234 C C . ALA A 1 165 ? -10.630 10.757 -12.145 1.00 91.06 165 ALA A C 1
ATOM 1236 O O . ALA A 1 165 ? -10.087 9.678 -11.896 1.00 91.06 165 ALA A O 1
ATOM 1237 N N . ARG A 1 166 ? -10.365 11.418 -13.280 1.00 94.31 166 ARG A N 1
ATOM 1238 C CA . ARG A 1 166 ? -9.374 10.947 -14.256 1.00 94.31 166 ARG A CA 1
ATOM 1239 C C . ARG A 1 166 ? -7.969 11.226 -13.738 1.00 94.31 166 ARG A C 1
ATOM 1241 O O . ARG A 1 166 ? -7.124 10.336 -13.798 1.00 94.31 166 ARG A O 1
ATOM 1248 N N . ALA A 1 167 ? -7.742 12.421 -13.204 1.00 94.75 167 ALA A N 1
ATOM 1249 C CA . ALA A 1 167 ? -6.479 12.792 -12.589 1.00 94.75 167 ALA A CA 1
ATOM 1250 C C . ALA A 1 167 ? -6.153 11.890 -11.388 1.00 94.75 167 ALA A C 1
ATOM 1252 O O . ALA A 1 167 ? -5.069 11.315 -11.357 1.00 94.75 167 ALA A O 1
ATOM 1253 N N . THR A 1 168 ? -7.099 11.658 -10.467 1.00 95.50 168 THR A N 1
ATOM 1254 C CA . THR A 1 168 ? -6.885 10.764 -9.309 1.00 95.50 168 THR A CA 1
ATOM 1255 C C . THR A 1 168 ? -6.606 9.321 -9.728 1.00 95.50 168 THR A C 1
ATOM 1257 O O . THR A 1 168 ? -5.724 8.672 -9.170 1.00 95.50 168 THR A O 1
ATOM 1260 N N . THR A 1 169 ? -7.316 8.820 -10.747 1.00 97.31 169 THR A N 1
ATOM 1261 C CA . THR A 1 169 ? -7.062 7.488 -11.321 1.00 97.31 169 THR A CA 1
ATOM 1262 C C . THR A 1 169 ? -5.635 7.377 -11.850 1.00 97.31 169 THR A C 1
ATOM 1264 O O . THR A 1 169 ? -4.954 6.383 -11.592 1.00 97.31 169 THR A O 1
ATOM 1267 N N . ARG A 1 170 ? -5.174 8.399 -12.576 1.00 96.62 170 ARG A N 1
ATOM 1268 C CA . ARG A 1 170 ? -3.821 8.427 -13.126 1.00 96.62 170 ARG A CA 1
ATOM 1269 C C . ARG A 1 170 ? -2.764 8.561 -12.033 1.00 96.62 170 ARG A C 1
ATOM 1271 O O . ARG A 1 170 ? -1.727 7.921 -12.146 1.00 96.62 170 ARG A O 1
ATOM 1278 N N . THR A 1 171 ? -3.022 9.324 -10.972 1.00 96.44 171 THR A N 1
ATOM 1279 C CA . THR A 1 171 ? -2.116 9.425 -9.819 1.00 96.44 171 THR A CA 1
ATOM 1280 C C . THR A 1 171 ? -1.821 8.053 -9.213 1.00 96.44 171 THR A C 1
ATOM 1282 O O . THR A 1 171 ? -0.653 7.721 -9.029 1.00 96.44 171 THR A O 1
ATOM 1285 N N . ASP A 1 172 ? -2.844 7.226 -8.974 1.00 97.75 172 ASP A N 1
ATOM 1286 C CA . ASP A 1 172 ? -2.638 5.857 -8.475 1.00 97.75 172 ASP A CA 1
ATOM 1287 C C . ASP A 1 172 ? -1.876 4.983 -9.486 1.00 97.75 172 ASP A C 1
ATOM 1289 O O . ASP A 1 172 ? -0.997 4.217 -9.096 1.00 97.75 172 ASP A O 1
ATOM 1293 N N . ALA A 1 173 ? -2.172 5.111 -10.785 1.00 98.38 173 ALA A N 1
ATOM 1294 C CA . ALA A 1 173 ? -1.487 4.355 -11.835 1.00 98.38 173 ALA A CA 1
ATOM 1295 C C . ALA A 1 173 ? 0.013 4.686 -11.910 1.00 98.38 173 ALA A C 1
ATOM 1297 O O . ALA A 1 173 ? 0.846 3.783 -11.931 1.00 98.38 173 ALA A O 1
ATOM 1298 N N . VAL A 1 174 ? 0.368 5.972 -11.877 1.00 97.31 174 VAL A N 1
ATOM 1299 C CA . VAL A 1 174 ? 1.767 6.422 -11.844 1.00 97.31 174 VAL A CA 1
ATOM 1300 C C . VAL A 1 174 ? 2.448 5.947 -10.564 1.00 97.31 174 VAL A C 1
ATOM 1302 O O . VAL A 1 174 ? 3.566 5.442 -10.621 1.00 97.31 174 VAL A O 1
ATOM 1305 N N . ALA A 1 175 ? 1.776 6.030 -9.415 1.00 97.19 175 ALA A N 1
ATOM 1306 C CA . ALA A 1 175 ? 2.355 5.598 -8.149 1.00 97.19 175 ALA A CA 1
ATOM 1307 C C . ALA A 1 175 ? 2.568 4.073 -8.054 1.00 97.19 175 ALA A C 1
ATOM 1309 O O . ALA A 1 175 ? 3.513 3.624 -7.404 1.00 97.19 175 ALA A O 1
ATOM 1310 N N . LEU A 1 176 ? 1.785 3.260 -8.771 1.00 98.56 176 LEU A N 1
ATOM 1311 C CA . LEU A 1 176 ? 2.096 1.840 -8.973 1.00 98.56 176 LEU A CA 1
ATOM 1312 C C . LEU A 1 176 ? 3.387 1.637 -9.786 1.00 98.56 176 LEU A C 1
ATOM 1314 O O . LEU A 1 176 ? 4.184 0.762 -9.450 1.00 98.56 176 LEU A O 1
ATOM 1318 N N . VAL A 1 177 ? 3.650 2.467 -10.802 1.00 98.56 177 VAL A N 1
ATOM 1319 C CA . VAL A 1 177 ? 4.934 2.442 -11.530 1.00 98.56 177 VAL A CA 1
ATOM 1320 C C . VAL A 1 177 ? 6.087 2.909 -10.630 1.00 98.56 177 VAL A C 1
ATOM 1322 O O . VAL A 1 177 ? 7.189 2.367 -10.715 1.00 98.56 177 VAL A O 1
ATOM 1325 N N . GLN A 1 178 ? 5.851 3.844 -9.702 1.00 97.62 178 GLN A N 1
ATOM 1326 C CA . GLN A 1 178 ? 6.849 4.219 -8.686 1.00 97.62 178 GLN A CA 1
ATOM 1327 C C . GLN A 1 178 ? 7.186 3.047 -7.752 1.00 97.62 178 GLN A C 1
ATOM 1329 O O . GLN A 1 178 ? 8.357 2.819 -7.445 1.00 97.62 178 GLN A O 1
ATOM 1334 N N . LEU A 1 179 ? 6.185 2.256 -7.351 1.00 98.00 179 LEU A N 1
ATOM 1335 C CA . LEU A 1 179 ? 6.391 1.023 -6.585 1.00 98.00 179 LEU A CA 1
ATOM 1336 C C . LEU A 1 179 ? 7.150 -0.039 -7.385 1.00 98.00 179 LEU A C 1
ATOM 1338 O O . LEU A 1 179 ? 8.027 -0.693 -6.823 1.00 98.00 179 LEU A O 1
ATOM 1342 N N . LEU A 1 180 ? 6.859 -0.186 -8.683 1.00 98.69 180 LEU A N 1
ATOM 1343 C CA . LEU A 1 180 ? 7.600 -1.079 -9.577 1.00 98.69 180 LEU A CA 1
ATOM 1344 C C . LEU A 1 180 ? 9.076 -0.691 -9.630 1.00 98.69 180 LEU A C 1
ATOM 1346 O O . LEU A 1 180 ? 9.944 -1.531 -9.409 1.00 98.69 180 LEU A O 1
ATOM 1350 N N . TYR A 1 181 ? 9.359 0.589 -9.859 1.00 98.19 181 TYR A N 1
ATOM 1351 C CA . TYR A 1 181 ? 10.720 1.110 -9.874 1.00 98.19 181 TYR A CA 1
ATOM 1352 C C . TYR A 1 181 ? 11.434 0.846 -8.542 1.00 98.19 181 TYR A C 1
ATOM 1354 O O . TYR A 1 181 ? 12.569 0.366 -8.532 1.00 98.19 181 TYR A O 1
ATOM 1362 N N . ALA A 1 182 ? 10.768 1.105 -7.413 1.00 97.12 182 ALA A N 1
ATOM 1363 C CA . ALA A 1 182 ? 11.328 0.849 -6.090 1.00 97.12 182 ALA A CA 1
ATOM 1364 C C . ALA A 1 182 ? 11.641 -0.634 -5.878 1.00 97.12 182 ALA A C 1
ATOM 1366 O O . ALA A 1 182 ? 12.743 -0.968 -5.442 1.00 97.12 182 ALA A O 1
ATOM 1367 N N . ALA A 1 183 ? 10.723 -1.523 -6.260 1.00 98.12 183 ALA A N 1
ATOM 1368 C CA . ALA A 1 183 ? 10.930 -2.963 -6.196 1.00 98.12 183 ALA A CA 1
ATOM 1369 C C . ALA A 1 183 ? 12.111 -3.420 -7.069 1.00 98.12 183 ALA A C 1
ATOM 1371 O O . ALA A 1 183 ? 12.888 -4.264 -6.633 1.00 98.12 183 ALA A O 1
ATOM 1372 N N . LEU A 1 184 ? 12.274 -2.850 -8.266 1.00 98.38 184 LEU A N 1
ATOM 1373 C CA . LEU A 1 184 ? 13.335 -3.212 -9.211 1.00 98.38 184 LEU A CA 1
ATOM 1374 C C . LEU A 1 184 ? 14.715 -2.662 -8.843 1.00 98.38 184 LEU A C 1
ATOM 1376 O O . LEU A 1 184 ? 15.715 -3.246 -9.253 1.00 98.38 184 LEU A O 1
ATOM 1380 N N . THR A 1 185 ? 14.791 -1.542 -8.120 1.00 97.19 185 THR A N 1
ATOM 1381 C CA . THR A 1 185 ? 16.048 -0.779 -7.996 1.00 97.19 185 THR A CA 1
ATOM 1382 C C . THR A 1 185 ? 16.505 -0.504 -6.573 1.00 97.19 185 THR A C 1
ATOM 1384 O O . THR A 1 185 ? 17.659 -0.122 -6.380 1.00 97.19 185 THR A O 1
ATOM 1387 N N . GLY A 1 186 ? 15.640 -0.630 -5.567 1.00 95.25 186 GLY A N 1
ATOM 1388 C CA . GLY A 1 186 ? 15.982 -0.164 -4.223 1.00 95.25 186 GLY A CA 1
ATOM 1389 C C . GLY A 1 186 ? 15.778 1.329 -3.983 1.00 95.25 186 GLY A C 1
ATOM 1390 O O . GLY A 1 186 ? 16.046 1.791 -2.879 1.00 95.25 186 GLY A O 1
ATOM 1391 N N . HIS A 1 187 ? 15.336 2.093 -4.983 1.00 93.94 187 HIS A N 1
ATOM 1392 C CA . HIS A 1 187 ? 15.291 3.553 -4.919 1.00 93.94 187 HIS A CA 1
ATOM 1393 C C . HIS A 1 187 ? 13.890 4.086 -5.216 1.00 93.94 187 HIS A C 1
ATOM 1395 O O . HIS A 1 187 ? 13.150 3.505 -6.000 1.00 93.94 187 HIS A O 1
ATOM 1401 N N . TRP A 1 188 ? 13.514 5.214 -4.620 1.00 93.50 188 TRP A N 1
ATOM 1402 C CA . TRP A 1 188 ? 12.208 5.828 -4.854 1.00 93.50 188 TRP A CA 1
ATOM 1403 C C . TRP A 1 188 ? 12.273 6.904 -5.951 1.00 93.50 188 TRP A C 1
ATOM 1405 O O . TRP A 1 188 ? 13.048 7.855 -5.807 1.00 93.50 188 TRP A O 1
ATOM 1415 N N . PRO A 1 189 ? 11.472 6.807 -7.030 1.00 91.44 189 PRO A N 1
ATOM 1416 C CA . PRO A 1 189 ? 11.467 7.803 -8.095 1.00 91.44 189 PRO A CA 1
ATOM 1417 C C . PRO A 1 189 ? 10.592 9.009 -7.719 1.00 91.44 189 PRO A C 1
ATOM 1419 O O . PRO A 1 189 ? 9.389 8.889 -7.478 1.00 91.44 189 PRO A O 1
ATOM 1422 N N . GLY A 1 190 ? 11.205 10.194 -7.682 1.00 77.19 190 GLY A N 1
ATOM 1423 C CA . GLY A 1 190 ? 10.564 11.455 -7.302 1.00 77.19 190 GLY A CA 1
ATOM 1424 C C . GLY A 1 190 ? 11.177 12.074 -6.047 1.00 77.19 190 GLY A C 1
ATOM 1425 O O . GLY A 1 190 ? 12.190 11.605 -5.529 1.00 77.19 190 GLY A O 1
ATOM 1426 N N . ALA A 1 191 ? 10.578 13.161 -5.554 1.00 64.38 191 ALA A N 1
ATOM 1427 C CA . ALA A 1 191 ? 11.040 13.788 -4.320 1.00 64.38 191 ALA A CA 1
ATOM 1428 C C . ALA A 1 191 ? 10.895 12.790 -3.161 1.00 64.38 191 ALA A C 1
ATOM 1430 O O . ALA A 1 191 ? 9.784 12.357 -2.857 1.00 64.38 191 ALA A O 1
ATOM 1431 N N . ALA A 1 192 ? 12.009 12.422 -2.523 1.00 53.72 192 ALA A N 1
ATOM 1432 C CA . ALA A 1 192 ? 11.984 11.627 -1.304 1.00 53.72 192 ALA A CA 1
ATOM 1433 C C . ALA A 1 192 ? 11.249 12.427 -0.220 1.00 53.72 192 ALA A C 1
ATOM 1435 O O . ALA A 1 192 ? 11.798 13.347 0.385 1.00 53.72 192 ALA A O 1
ATOM 1436 N N . SER A 1 193 ? 9.972 12.127 -0.010 1.00 47.75 193 SER A N 1
ATOM 1437 C CA . SER A 1 193 ? 9.159 12.757 1.022 1.00 47.75 193 SER A CA 1
ATOM 1438 C C . SER A 1 193 ? 9.444 12.102 2.376 1.00 47.75 193 SER A C 1
ATOM 1440 O O . SER A 1 193 ? 8.649 11.313 2.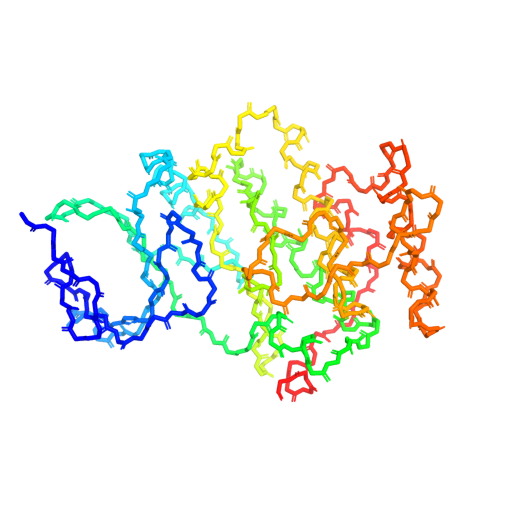878 1.00 47.75 193 SER A O 1
ATOM 1442 N N . GLY A 1 194 ? 10.601 12.445 2.948 1.00 53.09 194 GLY A N 1
ATOM 1443 C CA . GLY A 1 194 ? 10.980 12.151 4.333 1.00 53.09 194 GLY A CA 1
ATOM 1444 C C . GLY A 1 194 ? 11.233 10.676 4.669 1.00 53.09 194 GLY A C 1
ATOM 1445 O O . GLY A 1 194 ? 11.260 9.804 3.801 1.00 53.09 194 GLY A O 1
ATOM 1446 N N . ASP A 1 195 ? 11.402 10.412 5.968 1.00 55.41 195 ASP A N 1
ATOM 1447 C CA . ASP A 1 195 ? 11.730 9.092 6.533 1.00 55.41 195 ASP A CA 1
ATOM 1448 C C . ASP A 1 195 ? 10.662 8.013 6.250 1.00 55.41 195 ASP A C 1
ATOM 1450 O O . ASP A 1 195 ? 10.949 6.819 6.316 1.00 55.41 195 ASP A O 1
ATOM 1454 N N . ALA A 1 196 ? 9.443 8.413 5.867 1.00 57.91 196 ALA A N 1
ATOM 1455 C CA . ALA A 1 196 ? 8.296 7.526 5.654 1.00 57.91 196 ALA A CA 1
ATOM 1456 C C . ALA A 1 196 ? 8.441 6.547 4.471 1.00 57.91 196 ALA A C 1
ATOM 1458 O O . ALA A 1 196 ? 7.749 5.523 4.417 1.00 57.91 196 ALA A O 1
ATOM 1459 N N . LEU A 1 197 ? 9.313 6.863 3.507 1.00 67.56 197 LEU A N 1
ATOM 1460 C CA . LEU A 1 197 ? 9.599 5.996 2.360 1.00 67.56 197 LEU A CA 1
ATOM 1461 C C . LEU A 1 197 ? 10.636 4.915 2.688 1.00 67.56 197 LEU A C 1
ATOM 1463 O O . LEU A 1 197 ? 10.635 3.875 2.036 1.00 67.56 197 LEU A O 1
ATOM 1467 N N . ALA A 1 198 ? 11.513 5.173 3.668 1.00 75.44 198 ALA A N 1
ATOM 1468 C CA . ALA A 1 198 ? 12.637 4.322 4.069 1.00 75.44 198 ALA A CA 1
ATOM 1469 C C . ALA A 1 198 ? 13.566 3.856 2.920 1.00 75.44 198 ALA A C 1
ATOM 1471 O O . ALA A 1 198 ? 14.309 2.891 3.088 1.00 75.44 198 ALA A O 1
ATOM 1472 N N . LEU A 1 199 ? 13.554 4.542 1.768 1.00 85.44 199 LEU A N 1
ATOM 1473 C CA . LEU A 1 199 ? 14.385 4.244 0.598 1.00 85.44 199 LEU A CA 1
ATOM 1474 C C . LEU A 1 199 ? 15.155 5.489 0.125 1.00 85.44 199 LEU A C 1
ATOM 1476 O O . LEU A 1 199 ? 14.639 6.606 0.236 1.00 85.44 199 LEU A O 1
ATOM 1480 N N . PRO A 1 200 ? 16.368 5.322 -0.436 1.00 89.75 200 PRO A N 1
ATOM 1481 C CA . PRO A 1 200 ? 17.094 6.409 -1.084 1.00 89.75 200 PRO A CA 1
ATOM 1482 C C . PRO A 1 200 ? 16.339 6.942 -2.311 1.00 89.75 200 PRO A C 1
ATOM 1484 O O . PRO A 1 200 ? 15.640 6.202 -3.004 1.00 89.75 200 PRO A O 1
ATOM 1487 N N . ALA A 1 201 ? 16.511 8.231 -2.609 1.00 90.81 201 ALA A N 1
ATOM 1488 C CA . ALA A 1 201 ? 15.977 8.831 -3.830 1.00 90.81 201 ALA A CA 1
ATOM 1489 C C . ALA A 1 201 ? 16.636 8.216 -5.073 1.00 90.81 201 ALA A C 1
ATOM 1491 O O . ALA A 1 201 ? 17.844 7.971 -5.085 1.00 90.81 201 ALA A O 1
ATOM 1492 N N . ALA A 1 202 ? 15.854 8.004 -6.128 1.00 92.62 202 ALA A N 1
ATOM 1493 C CA . ALA A 1 202 ? 16.370 7.555 -7.410 1.00 92.62 202 ALA A CA 1
ATOM 1494 C C . ALA A 1 202 ? 17.356 8.578 -8.005 1.00 92.62 202 ALA A C 1
ATOM 1496 O O . ALA A 1 202 ? 17.102 9.785 -7.924 1.00 92.62 202 ALA A O 1
ATOM 1497 N N . PRO A 1 203 ? 18.460 8.120 -8.624 1.00 92.69 203 PRO A N 1
ATOM 1498 C CA . PRO A 1 203 ? 19.348 8.991 -9.377 1.00 92.69 203 PRO A CA 1
ATOM 1499 C C . PRO A 1 203 ? 18.591 9.749 -10.469 1.00 92.69 203 PRO A C 1
ATOM 1501 O O . PRO A 1 203 ? 17.629 9.243 -11.049 1.00 92.69 203 PRO A O 1
ATOM 1504 N N . VAL A 1 204 ? 19.042 10.969 -10.746 1.00 90.75 204 VAL A N 1
ATOM 1505 C CA . VAL A 1 204 ? 18.478 11.829 -11.789 1.00 90.75 204 VAL A CA 1
ATOM 1506 C C . VAL A 1 204 ? 19.572 12.119 -12.809 1.00 90.75 204 VAL A C 1
ATOM 1508 O O . VAL A 1 204 ? 20.628 12.638 -12.444 1.00 90.75 204 VAL A O 1
ATOM 1511 N N . THR A 1 205 ? 19.295 11.818 -14.074 1.00 83.06 205 THR A N 1
ATOM 1512 C CA . THR A 1 205 ? 20.175 12.063 -15.223 1.00 83.06 205 THR A CA 1
ATOM 1513 C C . THR A 1 205 ? 19.446 13.009 -16.176 1.00 83.06 205 THR A C 1
ATOM 1515 O O . THR A 1 205 ? 18.282 12.790 -16.498 1.00 83.06 205 THR A O 1
ATOM 1518 N N . ASP A 1 206 ? 20.088 14.113 -16.567 1.00 82.75 206 ASP A N 1
ATOM 1519 C CA . ASP A 1 206 ? 19.511 15.138 -17.459 1.00 82.75 206 ASP A CA 1
ATOM 1520 C C . ASP A 1 206 ? 18.120 15.665 -17.041 1.00 82.75 206 ASP A C 1
ATOM 1522 O O . ASP A 1 206 ? 17.296 16.060 -17.863 1.00 82.75 206 ASP A O 1
ATOM 1526 N N . GLY A 1 207 ? 17.865 15.711 -15.730 1.00 82.44 207 GLY A N 1
ATOM 1527 C CA . GLY A 1 207 ? 16.616 16.223 -15.159 1.00 82.44 207 GLY A CA 1
ATOM 1528 C C . GLY A 1 207 ? 15.458 15.220 -15.113 1.00 82.44 207 GLY A C 1
ATOM 1529 O O . GLY A 1 207 ? 14.389 15.589 -14.633 1.00 82.44 207 GLY A O 1
ATOM 1530 N N . ALA A 1 208 ? 15.665 13.972 -15.541 1.00 86.25 208 ALA A N 1
ATOM 1531 C CA . ALA A 1 208 ? 14.702 12.879 -15.414 1.00 86.25 208 ALA A CA 1
ATOM 1532 C C . ALA A 1 208 ? 15.232 11.773 -14.490 1.00 86.25 208 ALA A C 1
ATOM 1534 O O . ALA A 1 208 ? 16.440 11.609 -14.317 1.00 86.25 208 ALA A O 1
ATOM 1535 N N . THR A 1 209 ? 14.329 11.011 -13.872 1.00 91.75 209 THR A N 1
ATOM 1536 C CA . THR A 1 209 ? 14.706 9.816 -13.107 1.00 91.75 209 THR A CA 1
ATOM 1537 C C . THR A 1 209 ? 15.434 8.829 -14.018 1.00 91.75 209 THR A C 1
ATOM 1539 O O . THR A 1 209 ? 14.929 8.505 -15.091 1.00 91.75 209 THR A O 1
ATOM 1542 N N . ALA A 1 210 ? 16.609 8.363 -13.592 1.00 94.12 210 ALA A N 1
ATOM 1543 C CA . ALA A 1 210 ? 17.378 7.374 -14.336 1.00 94.12 210 ALA A CA 1
ATOM 1544 C C . ALA A 1 210 ? 16.542 6.095 -14.535 1.00 94.12 210 ALA A C 1
ATOM 1546 O O . ALA A 1 210 ? 15.866 5.669 -13.598 1.00 94.12 210 ALA A O 1
ATOM 1547 N N . PRO A 1 211 ?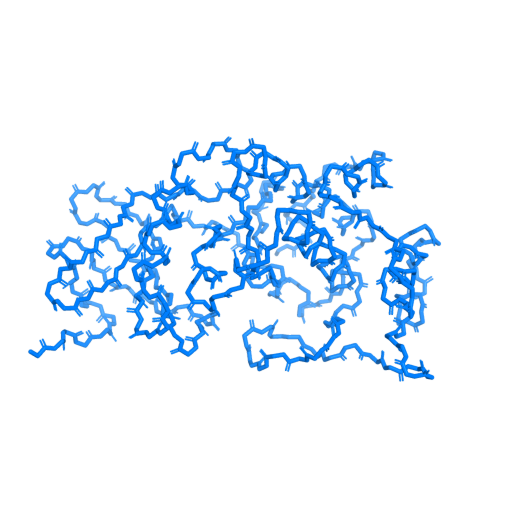 16.551 5.476 -15.724 1.00 95.06 211 PRO A N 1
ATOM 1548 C CA . PRO A 1 211 ? 15.799 4.253 -15.975 1.00 95.06 211 PRO A CA 1
ATOM 1549 C C . PRO A 1 211 ? 16.331 3.081 -15.121 1.00 95.06 211 PRO A C 1
ATOM 1551 O O . PRO A 1 211 ? 17.527 3.033 -14.812 1.00 95.06 211 PRO A O 1
ATOM 1554 N N . PRO A 1 212 ? 15.478 2.114 -14.726 1.00 97.25 212 PRO A N 1
ATOM 1555 C CA . PRO A 1 212 ? 15.883 0.996 -13.872 1.00 97.25 212 PRO A CA 1
ATOM 1556 C C . PRO A 1 212 ? 17.131 0.232 -14.339 1.00 97.25 212 PRO A C 1
ATOM 1558 O O . PRO A 1 212 ? 17.949 -0.160 -13.504 1.00 97.25 212 PRO A O 1
ATOM 1561 N N . ALA A 1 213 ? 17.301 0.027 -15.647 1.00 97.06 213 ALA A N 1
ATOM 1562 C CA . ALA A 1 213 ? 18.404 -0.737 -16.224 1.00 97.06 213 ALA A CA 1
ATOM 1563 C C . ALA A 1 213 ? 19.779 -0.074 -16.030 1.00 97.06 213 ALA A C 1
ATOM 1565 O O . ALA A 1 213 ? 20.795 -0.771 -16.061 1.00 97.06 213 ALA A O 1
ATOM 1566 N N . GLU A 1 214 ? 19.833 1.239 -15.774 1.00 96.00 214 GLU A N 1
ATOM 1567 C CA . GLU A 1 214 ? 21.077 1.929 -15.399 1.00 96.00 214 GLU A CA 1
ATOM 1568 C C . GLU A 1 214 ? 21.542 1.563 -13.983 1.00 96.00 214 GLU A C 1
ATOM 1570 O O . GLU A 1 214 ? 22.742 1.575 -13.704 1.00 96.00 214 GLU A O 1
ATOM 1575 N N . LEU A 1 215 ? 20.611 1.209 -13.091 1.00 95.75 215 LEU A N 1
ATOM 1576 C CA . LEU A 1 215 ? 20.909 0.794 -11.718 1.00 95.75 215 LEU A CA 1
ATOM 1577 C C . LEU A 1 215 ? 21.050 -0.727 -11.608 1.00 95.75 215 LEU A C 1
ATOM 1579 O O . LEU A 1 215 ? 21.903 -1.228 -10.874 1.00 95.75 215 LEU A O 1
ATOM 1583 N N . VAL A 1 216 ? 20.204 -1.465 -12.326 1.00 96.94 216 VAL A N 1
ATOM 1584 C CA . VAL A 1 216 ? 20.110 -2.923 -12.264 1.00 96.94 216 VAL A CA 1
ATOM 1585 C C . VAL A 1 216 ? 20.061 -3.481 -13.685 1.00 96.94 216 VAL A C 1
ATOM 1587 O O . VAL A 1 216 ? 19.009 -3.590 -14.305 1.00 96.94 216 VAL A O 1
ATOM 1590 N N . ALA A 1 217 ? 21.219 -3.902 -14.199 1.00 95.88 217 ALA A N 1
ATOM 1591 C CA . ALA A 1 217 ? 21.383 -4.328 -15.595 1.00 95.88 217 ALA A CA 1
ATOM 1592 C C . ALA A 1 217 ? 20.530 -5.543 -16.018 1.00 95.88 217 ALA A C 1
ATOM 1594 O O . ALA A 1 217 ? 20.406 -5.827 -17.207 1.00 95.88 217 ALA A O 1
ATOM 1595 N N . THR A 1 218 ? 19.967 -6.293 -15.065 1.00 95.81 218 THR A N 1
ATOM 1596 C CA . THR A 1 218 ? 19.095 -7.444 -15.344 1.00 95.81 218 THR A CA 1
ATOM 1597 C C . THR A 1 218 ? 17.623 -7.073 -15.513 1.00 95.81 218 THR A C 1
ATOM 1599 O O . THR A 1 218 ? 16.803 -7.975 -15.686 1.00 95.81 218 THR A O 1
ATOM 1602 N N . VAL A 1 219 ? 17.259 -5.788 -15.432 1.00 97.94 219 VAL A N 1
ATOM 1603 C CA . VAL A 1 219 ? 15.873 -5.352 -15.645 1.00 97.94 219 VAL A CA 1
ATOM 1604 C C . VAL A 1 219 ? 15.468 -5.583 -17.113 1.00 97.94 219 VAL A C 1
ATOM 1606 O O . VAL A 1 219 ? 16.174 -5.145 -18.022 1.00 97.94 219 VAL A O 1
ATOM 1609 N N . PRO A 1 220 ? 14.339 -6.272 -17.370 1.00 98.12 220 PRO A N 1
ATOM 1610 C CA . PRO A 1 220 ? 13.784 -6.436 -18.710 1.00 98.12 220 PRO A CA 1
ATOM 1611 C C . PRO A 1 220 ? 13.446 -5.104 -19.390 1.00 98.12 220 PRO A C 1
ATOM 1613 O O . PRO A 1 220 ? 12.960 -4.175 -18.749 1.00 98.12 220 PRO A O 1
ATOM 1616 N N . ASN A 1 221 ? 13.654 -5.037 -20.708 1.00 98.00 221 ASN A N 1
ATOM 1617 C CA . ASN A 1 221 ? 13.476 -3.813 -21.496 1.00 98.00 221 ASN A CA 1
ATOM 1618 C C . ASN A 1 221 ? 12.053 -3.234 -21.423 1.00 98.00 221 ASN A C 1
ATOM 1620 O O . ASN A 1 221 ? 11.889 -2.019 -21.461 1.00 98.00 221 ASN A O 1
ATOM 1624 N N . ASP A 1 222 ? 11.030 -4.076 -21.313 1.00 97.75 222 ASP A N 1
ATOM 1625 C CA . ASP A 1 222 ? 9.642 -3.628 -21.232 1.00 97.75 222 ASP A CA 1
ATOM 1626 C C . ASP A 1 222 ? 9.336 -2.921 -19.903 1.00 97.75 222 ASP A C 1
ATOM 1628 O O . ASP A 1 222 ? 8.734 -1.849 -19.911 1.00 97.75 222 ASP A O 1
ATOM 1632 N N . LEU A 1 223 ? 9.819 -3.454 -18.774 1.00 98.44 223 LEU A N 1
ATOM 1633 C CA . LEU A 1 223 ? 9.705 -2.796 -17.465 1.00 98.44 223 LEU A CA 1
ATOM 1634 C C . LEU A 1 223 ? 10.561 -1.526 -17.387 1.00 98.44 223 LEU A C 1
ATOM 1636 O O . LEU A 1 223 ? 10.124 -0.522 -16.826 1.00 98.44 223 LEU A O 1
ATOM 1640 N N . ASP A 1 224 ? 11.759 -1.562 -17.971 1.00 97.88 224 ASP A N 1
ATOM 1641 C CA . ASP A 1 224 ? 12.636 -0.397 -18.079 1.00 97.88 224 ASP A CA 1
ATOM 1642 C C . ASP A 1 224 ? 11.959 0.737 -18.863 1.00 97.88 224 ASP A C 1
ATOM 1644 O O . ASP A 1 224 ? 11.841 1.860 -18.369 1.00 97.88 224 ASP A O 1
ATOM 1648 N N . THR A 1 225 ? 11.414 0.407 -20.038 1.00 97.38 225 THR A N 1
ATOM 1649 C CA . THR A 1 225 ? 10.682 1.341 -20.900 1.00 97.38 225 THR A CA 1
ATOM 1650 C C . THR A 1 225 ? 9.456 1.897 -20.188 1.00 97.38 225 THR A C 1
ATOM 1652 O O . THR A 1 225 ? 9.255 3.107 -20.212 1.00 97.38 225 THR A O 1
ATOM 1655 N N . LEU A 1 226 ? 8.664 1.052 -19.518 1.00 97.88 226 LEU A N 1
ATOM 1656 C CA . LEU A 1 226 ? 7.484 1.476 -18.761 1.00 97.88 226 LEU A CA 1
ATOM 1657 C C . LEU A 1 226 ? 7.837 2.538 -17.710 1.00 97.88 226 LEU A C 1
ATOM 1659 O O . LEU A 1 226 ? 7.164 3.567 -17.628 1.00 97.88 226 LEU A O 1
ATOM 1663 N N . CYS A 1 227 ? 8.905 2.330 -16.936 1.00 97.19 227 CYS A N 1
ATOM 1664 C CA . CYS A 1 227 ? 9.384 3.329 -15.983 1.00 97.19 227 CYS A CA 1
ATOM 1665 C C . CYS A 1 227 ? 9.888 4.598 -16.687 1.00 97.19 227 CYS A C 1
ATOM 1667 O O . CYS A 1 227 ? 9.497 5.700 -16.304 1.00 97.19 227 CYS A O 1
ATOM 1669 N N . ALA A 1 228 ? 10.713 4.454 -17.727 1.00 94.88 228 ALA A N 1
ATOM 1670 C CA . ALA A 1 228 ? 11.317 5.579 -18.437 1.00 94.88 228 ALA A CA 1
ATOM 1671 C C . ALA A 1 228 ? 10.273 6.510 -19.074 1.00 94.88 228 ALA A C 1
ATOM 1673 O O . ALA A 1 228 ? 10.378 7.727 -18.941 1.00 94.88 228 ALA A O 1
ATOM 1674 N N . VAL A 1 229 ? 9.243 5.959 -19.730 1.00 95.00 229 VAL A N 1
ATOM 1675 C CA . VAL A 1 229 ? 8.184 6.775 -20.349 1.00 95.00 229 VAL A CA 1
ATOM 1676 C C . VAL A 1 229 ? 7.266 7.400 -19.302 1.00 95.00 229 VAL A C 1
ATOM 1678 O O . VAL A 1 229 ? 6.893 8.559 -19.444 1.00 95.00 229 VAL A O 1
ATOM 1681 N N . THR A 1 230 ? 6.956 6.680 -18.217 1.00 95.88 230 THR A N 1
ATOM 1682 C CA . THR A 1 230 ? 6.072 7.190 -17.152 1.00 95.88 230 THR A CA 1
ATOM 1683 C C . THR A 1 230 ? 6.703 8.357 -16.390 1.00 95.88 230 THR A C 1
ATOM 1685 O O . THR A 1 230 ? 5.998 9.282 -15.991 1.00 95.88 230 THR A O 1
ATOM 1688 N N . PHE A 1 231 ? 8.022 8.328 -16.172 1.00 93.06 231 PHE A N 1
ATOM 1689 C CA . PHE A 1 231 ? 8.760 9.397 -15.481 1.00 93.06 231 PHE A CA 1
ATOM 1690 C C . PHE A 1 231 ? 9.393 10.414 -16.436 1.00 93.06 231 PHE A C 1
ATOM 1692 O O . PHE A 1 231 ? 10.132 11.301 -16.002 1.00 93.06 231 PHE A O 1
ATOM 1699 N N . GLY A 1 232 ? 9.119 10.276 -17.732 1.00 89.88 232 GLY A N 1
ATOM 1700 C CA . GLY A 1 232 ? 9.570 11.195 -18.759 1.00 89.88 232 GLY A CA 1
ATOM 1701 C C . GLY A 1 232 ? 8.852 12.552 -18.703 1.00 89.88 232 GLY A C 1
ATOM 1702 O O . GLY A 1 232 ? 7.940 12.773 -17.909 1.00 89.88 232 GLY A O 1
ATOM 1703 N N . PRO A 1 233 ? 9.241 13.492 -19.579 1.00 84.25 233 PRO A N 1
ATOM 1704 C CA . PRO A 1 233 ? 8.663 14.839 -19.628 1.00 84.25 233 PRO A CA 1
ATOM 1705 C C . PRO A 1 233 ? 7.247 14.891 -20.230 1.00 84.25 233 PRO A C 1
ATOM 1707 O O . PRO A 1 233 ? 6.644 15.964 -20.293 1.00 84.25 233 PRO A O 1
ATOM 1710 N N . HIS A 1 234 ? 6.735 13.768 -20.729 1.00 87.69 234 HIS A N 1
ATOM 1711 C CA . HIS A 1 234 ? 5.432 13.654 -21.375 1.00 87.69 234 HIS A CA 1
ATOM 1712 C C . HIS A 1 234 ? 4.452 12.908 -20.470 1.00 87.69 234 HIS A C 1
ATOM 1714 O O . HIS A 1 234 ? 4.853 12.115 -19.624 1.00 87.69 234 HIS A O 1
ATOM 1720 N N . GLU A 1 235 ? 3.150 13.135 -20.656 1.00 83.81 235 GLU A N 1
ATOM 1721 C CA . GLU A 1 235 ? 2.110 12.379 -19.948 1.00 83.81 235 GLU A CA 1
ATOM 1722 C C . GLU A 1 235 ? 1.896 10.980 -20.565 1.00 83.81 235 GLU A C 1
ATOM 1724 O O . GLU A 1 235 ? 0.762 10.575 -20.818 1.00 83.81 235 GLU A O 1
ATOM 1729 N N . ASP A 1 236 ? 2.983 10.236 -20.770 1.00 92.19 236 ASP A N 1
ATOM 1730 C CA . ASP A 1 236 ? 2.973 8.850 -21.248 1.00 92.19 236 ASP A CA 1
ATOM 1731 C C . ASP A 1 236 ? 2.812 7.858 -20.076 1.00 92.19 236 ASP A C 1
ATOM 1733 O O . ASP A 1 236 ? 2.702 8.250 -18.909 1.00 92.19 236 ASP A O 1
ATOM 1737 N N . GLY A 1 237 ? 2.747 6.558 -20.373 1.00 95.00 237 GLY A N 1
ATOM 1738 C CA . GLY A 1 237 ? 2.513 5.511 -19.373 1.00 95.00 237 GLY A CA 1
ATOM 1739 C C . GLY A 1 237 ? 1.041 5.379 -18.949 1.00 95.00 237 GLY A C 1
ATOM 1740 O O . GLY A 1 237 ? 0.166 6.082 -19.468 1.00 95.00 237 GLY A O 1
ATOM 1741 N N . PRO A 1 238 ? 0.738 4.489 -17.989 1.00 97.56 238 PRO A N 1
ATOM 1742 C CA . PRO A 1 238 ? -0.627 4.052 -17.719 1.00 97.56 238 PRO A CA 1
ATOM 1743 C C . PRO A 1 238 ? -1.509 5.188 -17.186 1.00 97.56 238 PRO A C 1
ATOM 1745 O O . PRO A 1 238 ? -1.143 5.955 -16.289 1.00 97.56 238 PRO A O 1
ATOM 1748 N N . HIS A 1 239 ? -2.728 5.293 -17.707 1.00 97.31 239 HIS A N 1
ATOM 1749 C CA . HIS A 1 239 ? -3.745 6.233 -17.242 1.00 97.31 239 HIS A CA 1
ATOM 1750 C C . HIS A 1 239 ? -4.672 5.629 -16.184 1.00 97.31 239 HIS A C 1
ATOM 1752 O O . HIS A 1 239 ? -5.480 6.359 -15.609 1.00 97.31 239 HIS A O 1
ATOM 1758 N N . SER A 1 240 ? -4.579 4.322 -15.918 1.00 98.44 240 SER A N 1
ATOM 1759 C CA . SER A 1 240 ? -5.359 3.644 -14.880 1.00 98.44 240 SER A CA 1
ATOM 1760 C C . SER A 1 240 ? -4.677 2.382 -14.340 1.00 98.44 240 SER A C 1
ATOM 1762 O O . SER A 1 240 ? -3.850 1.798 -15.040 1.00 98.44 240 SER A O 1
ATOM 1764 N N . PRO A 1 241 ? -5.053 1.908 -13.134 1.00 98.56 241 PRO A N 1
ATOM 1765 C CA . PRO A 1 241 ? -4.587 0.618 -12.626 1.00 98.56 241 PRO A CA 1
ATOM 1766 C C . PRO A 1 241 ? -4.925 -0.558 -13.556 1.00 98.56 241 PRO A C 1
ATOM 1768 O O . PRO A 1 241 ? -4.108 -1.455 -13.718 1.00 98.56 241 PRO A O 1
ATOM 1771 N N . ALA A 1 242 ? -6.086 -0.540 -14.224 1.00 98.56 242 ALA A N 1
ATOM 1772 C CA . ALA A 1 242 ? -6.451 -1.574 -15.196 1.00 98.56 242 ALA A CA 1
ATOM 1773 C C . ALA A 1 242 ? -5.511 -1.625 -16.409 1.00 98.56 242 ALA A C 1
ATOM 1775 O O . ALA A 1 242 ? -5.181 -2.709 -16.879 1.00 98.56 242 ALA A O 1
ATOM 1776 N N . GLU A 1 243 ? -5.103 -0.462 -16.918 1.00 98.44 243 GLU A N 1
ATOM 1777 C CA . GLU A 1 243 ? -4.161 -0.365 -18.037 1.00 98.44 243 GLU A CA 1
ATOM 1778 C C . GLU A 1 243 ? -2.785 -0.888 -17.629 1.00 98.44 243 GLU A C 1
ATOM 1780 O O . GLU A 1 243 ? -2.243 -1.751 -18.307 1.00 98.44 243 GLU A O 1
ATOM 1785 N N . LEU A 1 244 ? -2.292 -0.487 -16.452 1.00 98.62 244 LEU A N 1
ATOM 1786 C CA . LEU A 1 244 ? -1.035 -1.018 -15.929 1.00 98.62 244 LEU A CA 1
ATOM 1787 C C . LEU A 1 244 ? -1.088 -2.538 -15.711 1.00 98.62 244 LEU A C 1
ATOM 1789 O O . LEU A 1 244 ? -0.122 -3.232 -16.008 1.00 98.62 244 LEU A O 1
ATOM 1793 N N . ALA A 1 245 ? -2.200 -3.077 -15.201 1.00 98.44 245 ALA A N 1
ATOM 1794 C CA . ALA A 1 245 ? -2.361 -4.524 -15.079 1.00 98.44 245 ALA A CA 1
ATOM 1795 C C . ALA A 1 245 ? -2.250 -5.205 -16.455 1.00 98.44 245 ALA A C 1
ATOM 1797 O O . ALA A 1 245 ? -1.498 -6.162 -16.597 1.00 98.44 245 ALA A O 1
ATOM 1798 N N . ALA A 1 246 ? -2.916 -4.673 -17.483 1.00 98.12 246 ALA A N 1
ATOM 1799 C CA . ALA A 1 246 ? -2.822 -5.209 -18.840 1.00 98.12 246 ALA A CA 1
ATOM 1800 C C . ALA A 1 246 ? -1.395 -5.130 -19.418 1.00 98.12 246 ALA A C 1
ATOM 1802 O O . ALA A 1 246 ? -0.960 -6.077 -20.069 1.00 98.12 246 ALA A O 1
ATOM 1803 N N . ASP A 1 247 ? -0.654 -4.052 -19.143 1.00 97.19 247 ASP A N 1
ATOM 1804 C CA . ASP A 1 247 ? 0.738 -3.883 -19.586 1.00 97.19 247 ASP A CA 1
ATOM 1805 C C . ASP A 1 247 ? 1.705 -4.866 -18.901 1.00 97.19 247 ASP A C 1
ATOM 1807 O O . ASP A 1 247 ? 2.727 -5.254 -19.473 1.00 97.19 247 ASP A O 1
ATOM 1811 N N . LEU A 1 248 ? 1.401 -5.275 -17.665 1.00 97.81 248 LEU A N 1
ATOM 1812 C CA . LEU A 1 248 ? 2.227 -6.210 -16.898 1.00 97.81 248 LEU A CA 1
ATOM 1813 C C . LEU A 1 248 ? 1.866 -7.678 -17.151 1.00 97.81 248 LEU A C 1
ATOM 1815 O O . LEU A 1 248 ? 2.703 -8.546 -16.880 1.00 97.81 248 LEU A O 1
ATOM 1819 N N . GLU A 1 249 ? 0.661 -7.974 -17.644 1.00 95.06 249 GLU A N 1
ATOM 1820 C CA . GLU A 1 249 ? 0.199 -9.340 -17.892 1.00 95.06 249 GLU A CA 1
ATOM 1821 C C . GLU A 1 249 ? 1.014 -10.060 -18.991 1.00 95.06 249 GLU A C 1
ATOM 1823 O O . GLU A 1 249 ? 1.395 -9.465 -20.000 1.00 95.06 249 GLU A O 1
ATOM 1828 N N . PRO A 1 250 ? 1.233 -11.383 -18.857 1.00 95.25 250 PRO A N 1
ATOM 1829 C CA . PRO A 1 250 ? 0.984 -12.205 -17.673 1.00 95.25 250 PRO A CA 1
ATOM 1830 C C . PRO A 1 250 ? 2.133 -12.105 -16.650 1.00 95.25 250 PRO A C 1
ATOM 1832 O O . PRO A 1 250 ? 3.293 -11.913 -17.015 1.00 95.25 250 PRO A O 1
ATOM 1835 N N . TRP A 1 251 ? 1.838 -12.349 -15.370 1.00 96.81 251 TRP A N 1
ATOM 1836 C CA . TRP A 1 251 ? 2.860 -12.544 -14.333 1.00 96.81 251 TRP A CA 1
ATOM 1837 C C . TRP A 1 251 ? 2.720 -13.887 -13.615 1.00 96.81 251 TRP A C 1
ATOM 1839 O O . TRP A 1 251 ? 1.647 -14.490 -13.560 1.00 96.81 251 TRP A O 1
ATOM 1849 N N . ALA A 1 252 ? 3.842 -14.374 -13.084 1.00 94.25 252 ALA A N 1
ATOM 1850 C CA . ALA A 1 252 ? 3.889 -15.572 -12.256 1.00 94.25 252 ALA A CA 1
ATOM 1851 C C . ALA A 1 252 ? 3.367 -15.282 -10.833 1.00 94.25 252 ALA A C 1
ATOM 1853 O O . ALA A 1 252 ? 3.323 -14.122 -10.425 1.00 94.25 252 ALA A O 1
ATOM 1854 N N . PRO A 1 253 ? 2.998 -16.309 -10.045 1.00 96.38 253 PRO A N 1
ATOM 1855 C CA . PRO A 1 253 ? 2.659 -16.115 -8.639 1.00 96.38 253 PRO A CA 1
ATOM 1856 C C . PRO A 1 253 ? 3.810 -15.485 -7.846 1.00 96.38 253 PRO A C 1
ATOM 1858 O O . PRO A 1 253 ? 4.981 -15.787 -8.081 1.00 96.38 253 PRO A O 1
ATOM 1861 N N . VAL A 1 254 ? 3.468 -14.666 -6.852 1.00 97.31 254 VAL A N 1
ATOM 1862 C CA . VAL A 1 254 ? 4.452 -14.108 -5.920 1.00 97.31 254 VAL A CA 1
ATOM 1863 C C . VAL A 1 254 ? 4.966 -15.209 -4.990 1.00 97.31 254 VAL A C 1
ATOM 1865 O O . VAL A 1 254 ? 4.199 -15.904 -4.322 1.00 97.31 254 VAL A O 1
ATOM 1868 N N . HIS A 1 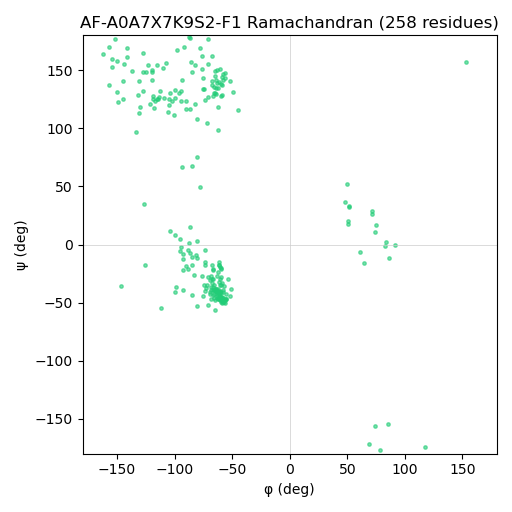255 ? 6.282 -15.362 -4.909 1.00 95.88 255 HIS A N 1
ATOM 1869 C CA . HIS A 1 255 ? 6.964 -16.335 -4.062 1.00 95.88 255 HIS A CA 1
ATOM 1870 C C . HIS A 1 255 ? 7.351 -15.707 -2.720 1.00 95.88 255 HIS A C 1
ATOM 1872 O O . HIS A 1 255 ? 8.527 -15.546 -2.404 1.00 95.88 255 HIS A O 1
ATOM 1878 N N . GLY A 1 256 ? 6.346 -15.368 -1.909 1.00 92.56 256 GLY A N 1
ATOM 1879 C CA . GLY A 1 256 ? 6.525 -14.596 -0.675 1.00 92.56 256 GLY A CA 1
ATOM 1880 C C . GLY A 1 256 ? 7.589 -15.148 0.278 1.00 92.56 256 GLY A C 1
ATOM 1881 O O . GLY A 1 256 ? 8.442 -14.395 0.731 1.00 92.56 256 GLY A O 1
ATOM 1882 N N . ALA A 1 257 ? 7.623 -16.465 0.507 1.00 93.81 257 ALA A N 1
ATOM 1883 C CA . ALA A 1 257 ? 8.627 -17.117 1.359 1.00 93.81 257 ALA A CA 1
ATOM 1884 C C . ALA A 1 257 ? 10.091 -16.946 0.897 1.00 93.81 257 ALA A C 1
ATOM 1886 O O . ALA A 1 257 ? 10.996 -17.174 1.692 1.00 93.81 257 ALA A O 1
ATOM 1887 N N . GLN A 1 258 ? 10.335 -16.591 -0.369 1.00 92.19 258 GLN A N 1
ATOM 1888 C CA . GLN A 1 258 ? 11.677 -16.308 -0.895 1.00 92.19 258 GLN A CA 1
ATOM 1889 C C . GLN A 1 258 ? 12.059 -14.828 -0.754 1.00 92.19 258 GLN A C 1
ATOM 1891 O O . GLN A 1 258 ? 13.238 -14.498 -0.845 1.00 92.19 258 GLN A O 1
ATOM 1896 N N . LEU A 1 259 ? 11.072 -13.947 -0.557 1.00 90.19 259 LEU A N 1
ATOM 1897 C CA . LEU A 1 259 ? 11.260 -12.500 -0.462 1.00 90.19 259 LEU A CA 1
ATOM 1898 C C . LEU A 1 259 ? 11.447 -12.008 0.982 1.00 90.19 259 LEU A C 1
ATOM 1900 O O . LEU A 1 259 ? 11.972 -10.913 1.178 1.00 90.19 259 LEU A O 1
ATOM 1904 N N . ILE A 1 260 ? 10.999 -12.775 1.984 1.00 87.56 260 ILE A N 1
ATOM 1905 C CA . ILE A 1 260 ? 10.929 -12.343 3.393 1.00 87.56 260 ILE A CA 1
ATOM 1906 C C . ILE A 1 260 ? 11.926 -13.018 4.324 1.00 87.56 260 ILE A C 1
ATOM 1908 O O . ILE A 1 260 ? 12.303 -14.184 4.093 1.00 87.56 260 ILE A O 1
#

Solvent-accessible surface area (backbone atoms only — not comparable to full-atom values): 13681 Å² total; per-residue (Å²): 129,70,76,74,91,47,70,70,34,66,44,79,89,39,34,31,32,59,44,76,48,90,62,39,53,98,38,33,47,35,26,39,25,32,36,67,84,78,73,40,69,25,32,37,35,42,52,73,47,74,38,51,70,51,13,53,54,28,36,58,56,41,46,74,50,86,49,93,30,45,59,46,48,74,48,75,52,74,44,80,88,43,38,38,42,29,29,54,57,79,66,63,45,31,44,27,66,36,22,70,78,43,48,43,59,58,62,49,23,47,18,50,41,33,53,51,18,51,38,47,35,62,29,46,77,72,77,41,58,42,68,63,76,50,37,57,43,32,24,40,21,61,85,26,53,54,36,35,51,66,54,18,24,57,12,27,22,72,58,63,71,77,58,57,73,64,57,49,38,21,52,43,21,48,41,46,47,35,47,34,46,21,26,46,52,37,23,36,68,62,84,68,73,61,77,49,45,70,50,52,58,44,59,67,52,99,89,30,62,55,42,50,42,83,77,29,78,83,48,53,69,68,64,29,48,49,47,36,41,43,58,39,100,52,97,46,58,48,63,26,26,60,52,44,25,62,72,50,56,84,63,59,83,42,61,20,61,80,63,105

Foldseek 3Di:
DADDDDQQDDPPVFKGFHDWDPLDDPQKTWTWIARRVVRDIKIKIWGHAFLLVQLLVLLVLQQPQDDLQEWHWDDFDADSNTGMTITHDDAAAFQLVLCLVHADDLLQLLQLLLSVLVSQVSQLVSVWAQLDDARRQWGAHQVLRIHGYRTRNVCRRNPVSPDDSLVRQQSRQLSSLQSSLCNLAQAGEDPPPPCSRNGHHADDDPNWGDFSCVRPVNHDPLSSVQSDQSRDPDVDHDSHSVRSSVSSPDGDGNNRSVSD

Mean predicted aligned error: 4.15 Å

Nearest PDB structures (foldseek):
  8qlq-assembly1_A  TM=7.621E-01  e=2.693E-10  Homo sapiens
  4zji-assembly2_B  TM=6.760E-01  e=5.328E-10  Homo sapiens
  4zji-assembly1_A  TM=6.761E-01  e=1.569E-09  Homo sapiens
  4zji-assembly4_D  TM=6.842E-01  e=3.105E-09  Homo sapiens
  3ckw-assembly1_A  TM=6.541E-01  e=5.643E-08  Homo sapiens

pLDDT: mean 92.97, std 8.92, range [45.59, 98.75]